Protein AF-A0A2D8HIU9-F1 (afdb_monomer)

Sequence (231 aa):
MADGSTKSIETIEIGDEVMAYDPEAEAEAGRGGLWPARVTRTMVNQVPHLLDFHGVRVTPGHATLSGDGPHAGKHIPLMDILTQDGAVVNREGDLLRAATNLPVGSEGDQFVEVAYITSKSQKTYFRGRMRAGTLTLDAEGKTHRVLDALKREGYRLLPDGLIAKDGETPHPLYWFGELPKPADYVLAKSGLTLAELYSAGEEQERNRPVPVSSSKIGAELGAIHAGMWVN

pLDDT: mean 85.69, std 20.78, range [25.7, 98.62]

Mean predicted aligned error: 8.58 Å

Solvent-accessible surface area (backbone atoms only — not comparable to full-atom values): 13792 Å² total; per-residue (Å²): 64,47,88,70,51,88,72,62,78,93,72,62,51,69,66,43,54,30,63,29,67,34,74,83,37,88,31,100,80,78,70,26,20,79,43,77,36,62,35,86,71,80,86,89,80,91,70,98,61,57,35,38,57,87,80,28,78,39,50,60,74,39,53,36,53,24,52,38,76,101,49,45,80,34,71,41,35,45,53,61,35,17,70,67,64,26,23,31,46,48,93,88,67,48,46,25,29,52,50,48,72,38,48,62,84,35,78,41,53,36,55,28,34,32,38,27,36,77,48,94,86,60,88,67,71,47,77,52,71,42,45,27,26,40,49,44,66,51,100,86,67,49,78,45,40,49,44,62,53,37,48,74,76,54,35,41,84,43,98,86,17,30,34,30,40,92,95,48,79,72,38,56,47,79,44,82,41,80,81,78,54,47,39,49,42,41,29,56,72,37,75,48,52,72,65,60,55,59,61,46,51,71,48,53,74,74,61,68,79,78,80,84,82,74,84,86,82,87,82,94,72,82,88,78,74,74,54,78,84,65,122

Structure (mmCIF, N/CA/C/O backbone):
data_AF-A0A2D8HIU9-F1
#
_entry.id   AF-A0A2D8HIU9-F1
#
loop_
_atom_site.group_PDB
_atom_site.id
_atom_site.type_symbol
_atom_site.label_atom_id
_atom_site.label_alt_id
_atom_site.label_comp_id
_atom_site.label_asym_id
_atom_site.label_entity_id
_atom_site.label_seq_id
_atom_site.pdbx_PDB_ins_code
_atom_site.Cartn_x
_atom_site.Cartn_y
_atom_site.Cartn_z
_atom_site.occupancy
_atom_site.B_iso_or_equiv
_atom_site.auth_seq_id
_atom_site.auth_comp_id
_atom_site.auth_asym_id
_atom_site.auth_atom_id
_atom_site.pdbx_PDB_model_num
ATOM 1 N N . MET A 1 1 ? -21.913 -4.402 12.530 1.00 94.31 1 MET A N 1
ATOM 2 C CA . MET A 1 1 ? -22.495 -4.741 13.846 1.00 94.31 1 MET A CA 1
ATOM 3 C C . MET A 1 1 ? -22.315 -6.230 14.110 1.00 94.31 1 MET A C 1
ATOM 5 O O . MET A 1 1 ? -22.013 -6.954 13.163 1.00 94.31 1 MET A O 1
ATOM 9 N N . ALA A 1 2 ? -22.434 -6.686 15.360 1.00 93.50 2 ALA A N 1
ATOM 10 C CA . ALA A 1 2 ? -22.255 -8.105 15.702 1.00 93.50 2 ALA A CA 1
ATOM 11 C C . ALA A 1 2 ? -23.284 -9.026 15.017 1.00 93.50 2 ALA A C 1
ATOM 13 O O . ALA A 1 2 ? -22.962 -10.147 14.639 1.00 93.50 2 ALA A O 1
ATOM 14 N N . ASP A 1 3 ? -24.487 -8.510 14.767 1.00 94.31 3 ASP A N 1
ATOM 15 C CA . ASP A 1 3 ? -25.576 -9.181 14.045 1.00 94.31 3 ASP A CA 1
ATOM 16 C C . ASP A 1 3 ? -25.409 -9.189 12.509 1.00 94.31 3 ASP A C 1
ATOM 18 O O . ASP A 1 3 ? -26.298 -9.630 11.783 1.00 94.31 3 ASP A O 1
ATOM 22 N N . GLY A 1 4 ? -24.289 -8.673 11.993 1.00 92.81 4 GLY A N 1
ATOM 23 C CA . GLY A 1 4 ? -24.016 -8.563 10.560 1.00 92.81 4 GLY A CA 1
ATOM 24 C C . GLY A 1 4 ? -24.614 -7.329 9.877 1.00 92.81 4 GLY A C 1
ATOM 25 O O . GLY A 1 4 ? -24.282 -7.073 8.719 1.00 92.81 4 GLY A O 1
ATOM 26 N N . SER A 1 5 ? -25.425 -6.521 10.566 1.00 95.44 5 SER A N 1
ATOM 27 C CA . SER A 1 5 ? -25.949 -5.267 10.015 1.00 95.44 5 SER A CA 1
ATOM 28 C C . SER A 1 5 ? -24.868 -4.182 9.897 1.00 95.44 5 SER A C 1
ATOM 30 O O . SER A 1 5 ? -23.788 -4.253 10.502 1.00 95.44 5 SER A O 1
ATOM 32 N N . THR A 1 6 ? -25.156 -3.145 9.109 1.00 94.69 6 THR A N 1
ATOM 33 C CA . THR A 1 6 ? -24.302 -1.962 8.945 1.00 94.69 6 THR A CA 1
ATOM 34 C C . THR A 1 6 ? -24.886 -0.772 9.692 1.00 94.69 6 THR A C 1
ATOM 36 O O . THR A 1 6 ? -26.066 -0.461 9.538 1.00 94.69 6 THR A O 1
ATOM 39 N N . LYS A 1 7 ? -24.041 -0.067 10.441 1.00 94.56 7 LYS A N 1
ATOM 40 C CA . LYS A 1 7 ? -24.380 1.166 11.154 1.00 94.56 7 LYS A CA 1
ATOM 41 C C . LYS A 1 7 ? -23.243 2.161 10.942 1.00 94.56 7 LYS A C 1
ATOM 43 O O . LYS A 1 7 ? -22.080 1.761 11.014 1.00 94.56 7 LYS A O 1
ATOM 48 N N . SER A 1 8 ? -23.557 3.420 10.644 1.00 94.56 8 SER A N 1
ATOM 49 C CA . SER A 1 8 ? -22.526 4.443 10.451 1.00 94.56 8 SER A CA 1
ATOM 50 C C . SER A 1 8 ? -21.820 4.746 11.773 1.00 94.56 8 SER A C 1
ATOM 52 O O . SER A 1 8 ? -22.475 4.799 12.819 1.00 94.56 8 SER A O 1
ATOM 54 N N . ILE A 1 9 ? -20.499 4.949 11.738 1.00 91.25 9 ILE A N 1
ATOM 55 C CA . ILE A 1 9 ? -19.667 5.075 12.946 1.00 91.25 9 ILE A CA 1
ATOM 56 C C . ILE A 1 9 ? -20.087 6.255 13.834 1.00 91.25 9 ILE A C 1
ATOM 58 O O . ILE A 1 9 ? -20.037 6.152 15.055 1.00 91.25 9 ILE A O 1
ATOM 62 N N . GLU A 1 10 ? -20.581 7.342 13.240 1.00 92.88 10 GLU A N 1
ATOM 63 C CA . GLU A 1 10 ? -21.087 8.528 13.937 1.00 92.88 10 GLU A CA 1
ATOM 64 C C . GLU A 1 10 ? -22.392 8.288 14.708 1.00 92.88 10 GLU A C 1
ATOM 66 O O . GLU A 1 10 ? -22.769 9.106 15.543 1.00 92.88 10 GLU A O 1
ATOM 71 N N . THR A 1 11 ? -23.074 7.173 14.436 1.00 95.81 11 THR A N 1
ATOM 72 C CA . THR A 1 11 ? -24.318 6.774 15.112 1.00 95.81 11 THR A CA 1
ATOM 73 C C . THR A 1 11 ? -24.117 5.626 16.100 1.00 95.81 11 THR A C 1
ATOM 75 O O . THR A 1 11 ? -25.083 5.189 16.724 1.00 95.81 11 THR A O 1
ATOM 78 N N . ILE A 1 12 ? -22.891 5.101 16.226 1.00 95.94 12 ILE A N 1
ATOM 79 C CA . ILE A 1 12 ? -22.568 4.075 17.220 1.00 95.94 12 ILE A CA 1
ATOM 80 C C . ILE A 1 12 ? -22.630 4.692 18.618 1.00 95.94 12 ILE A C 1
ATOM 82 O O . ILE A 1 12 ? -22.077 5.764 18.869 1.00 95.94 12 ILE A O 1
ATOM 86 N N . GLU A 1 13 ? -23.276 3.987 19.540 1.00 96.69 13 GLU A N 1
ATOM 87 C CA . GLU A 1 13 ? -23.479 4.408 20.923 1.00 96.69 13 GLU A CA 1
ATOM 88 C C . GLU A 1 13 ? -22.838 3.419 21.904 1.00 96.69 13 GLU A C 1
ATOM 90 O O . GLU A 1 13 ? -22.585 2.255 21.589 1.00 96.69 13 GLU A O 1
ATOM 95 N N . ILE A 1 14 ? -22.570 3.880 23.129 1.00 97.56 14 ILE A N 1
ATOM 96 C CA . ILE A 1 14 ? -22.132 2.994 24.213 1.00 97.56 14 ILE A CA 1
ATOM 97 C C . ILE A 1 14 ? -23.221 1.940 24.453 1.00 97.56 14 ILE A C 1
ATOM 99 O O . ILE A 1 14 ? -24.389 2.273 24.634 1.00 97.56 14 ILE A O 1
ATOM 103 N N . GLY A 1 15 ? -22.820 0.671 24.493 1.00 96.50 15 GLY A N 1
ATOM 104 C CA . GLY A 1 15 ? -23.709 -0.474 24.676 1.00 96.50 15 GLY A CA 1
ATOM 105 C C . GLY A 1 15 ? -24.103 -1.194 23.385 1.00 96.50 15 GLY A C 1
ATOM 106 O O . GLY A 1 15 ? -24.517 -2.355 23.486 1.00 96.50 15 GLY A O 1
ATOM 107 N N . ASP A 1 16 ? -23.919 -0.570 22.214 1.00 97.12 16 ASP A N 1
ATOM 108 C CA . ASP A 1 16 ? -24.060 -1.237 20.914 1.00 97.12 16 ASP A CA 1
ATOM 109 C C . ASP A 1 16 ? -23.150 -2.470 20.835 1.00 97.12 16 ASP A C 1
ATOM 111 O O . ASP A 1 16 ? -22.032 -2.467 21.356 1.00 97.12 16 ASP A O 1
ATOM 115 N N . GLU A 1 17 ? -23.614 -3.518 20.153 1.00 97.31 17 GLU A N 1
ATOM 116 C CA . GLU A 1 17 ? -22.849 -4.750 19.961 1.00 97.31 17 GLU A CA 1
ATOM 117 C C . GLU A 1 17 ? -22.168 -4.761 18.586 1.00 97.31 17 GLU A C 1
ATOM 119 O O . GLU A 1 17 ? -22.807 -4.730 17.527 1.00 97.31 17 GLU A O 1
ATOM 124 N N . VAL A 1 18 ? -20.840 -4.791 18.596 1.00 95.19 18 VAL A N 1
ATOM 125 C CA . VAL A 1 18 ? -19.989 -4.757 17.406 1.00 95.19 18 VAL A CA 1
ATOM 126 C C . VAL A 1 18 ? -19.185 -6.041 17.299 1.00 95.19 18 VAL A C 1
ATOM 128 O O . VAL A 1 18 ? -18.933 -6.721 18.288 1.00 95.19 18 VAL A O 1
ATOM 131 N N . MET A 1 19 ? -18.774 -6.372 16.078 1.00 92.88 19 MET A N 1
ATOM 132 C CA . MET A 1 19 ? -17.817 -7.448 15.876 1.00 92.88 19 MET A CA 1
ATOM 133 C C . MET A 1 19 ? -16.424 -6.905 16.198 1.00 92.88 19 MET A C 1
ATOM 135 O O . MET A 1 19 ? -15.961 -5.991 15.515 1.00 92.88 19 MET A O 1
ATOM 139 N N . ALA A 1 20 ? -15.794 -7.419 17.250 1.00 89.50 20 ALA A N 1
ATOM 140 C CA . ALA A 1 20 ? -14.467 -7.010 17.693 1.00 89.50 20 ALA A CA 1
ATOM 141 C C . ALA A 1 20 ? -13.447 -8.112 17.416 1.00 89.50 20 ALA A C 1
ATOM 143 O O . ALA A 1 20 ? -13.782 -9.291 17.408 1.00 89.50 20 ALA A O 1
ATOM 144 N N . TYR A 1 21 ? -12.199 -7.717 17.197 1.00 86.88 21 TYR A N 1
ATOM 145 C CA . TYR A 1 21 ? -11.083 -8.646 17.119 1.00 86.88 21 TYR A CA 1
ATOM 146 C C . TYR A 1 21 ? -10.556 -8.961 18.523 1.00 86.88 21 TYR A C 1
ATOM 148 O O . TYR A 1 21 ? -10.260 -8.041 19.291 1.00 86.88 21 TYR A O 1
ATOM 156 N N . ASP A 1 22 ? -10.401 -10.245 18.827 1.00 86.00 22 ASP A N 1
ATOM 157 C CA . ASP A 1 22 ? -9.766 -10.752 20.038 1.00 86.00 22 ASP A CA 1
ATOM 158 C C . ASP A 1 22 ? -8.545 -11.611 19.653 1.00 86.00 22 ASP A C 1
ATOM 160 O O . ASP A 1 22 ? -8.716 -12.666 19.036 1.00 86.00 22 ASP A O 1
ATOM 164 N N . PRO A 1 23 ? -7.309 -11.190 19.991 1.00 82.25 23 PRO A N 1
ATOM 165 C CA . PRO A 1 23 ? -6.102 -11.953 19.679 1.00 82.25 23 PRO A CA 1
ATOM 166 C C . PRO A 1 23 ? -6.041 -13.321 20.372 1.00 82.25 23 PRO A C 1
ATOM 168 O O . PRO A 1 23 ? -5.357 -14.208 19.865 1.00 82.25 23 PRO A O 1
ATOM 171 N N . GLU A 1 24 ? -6.735 -13.490 21.500 1.00 82.88 24 GLU A N 1
ATOM 172 C CA . GLU A 1 24 ? -6.766 -14.738 22.272 1.00 82.88 24 GLU A CA 1
ATOM 173 C C . GLU A 1 24 ? -7.904 -15.666 21.824 1.00 82.88 24 GLU A C 1
ATOM 175 O O . GLU A 1 24 ? -7.914 -16.849 22.168 1.00 82.88 24 GLU A O 1
ATOM 180 N N . ALA A 1 25 ? -8.868 -15.153 21.051 1.00 77.75 25 ALA A N 1
ATOM 181 C CA . ALA A 1 25 ? -9.923 -15.985 20.499 1.00 77.75 25 ALA A CA 1
ATOM 182 C C . ALA A 1 25 ? -9.333 -16.959 19.473 1.00 77.75 25 ALA A C 1
ATOM 184 O O . ALA A 1 25 ? -8.629 -16.566 18.539 1.00 77.75 25 ALA A O 1
ATOM 185 N N . GLU A 1 26 ? -9.642 -18.246 19.639 1.00 66.81 26 GLU A N 1
ATOM 186 C CA . GLU A 1 26 ? -9.238 -19.275 18.688 1.00 66.81 26 GLU A CA 1
ATOM 187 C C . GLU A 1 26 ? -9.851 -18.981 17.315 1.00 66.81 26 GLU A C 1
ATOM 189 O O . GLU A 1 26 ? -11.066 -19.028 17.124 1.00 66.81 26 GLU A O 1
ATOM 194 N N . ALA A 1 27 ? -8.994 -18.692 16.342 1.00 64.88 27 ALA A N 1
ATOM 195 C CA . ALA A 1 27 ? -9.357 -18.638 14.936 1.00 64.88 27 ALA A CA 1
ATOM 196 C C . ALA A 1 27 ? -8.586 -19.692 14.156 1.00 64.88 27 ALA A C 1
ATOM 198 O O . ALA A 1 27 ? -7.454 -20.033 14.505 1.00 64.88 27 ALA A O 1
ATOM 199 N N . GLU A 1 28 ? -9.164 -20.140 13.041 1.00 58.09 28 GLU A N 1
ATOM 200 C CA . GLU A 1 28 ? -8.593 -21.181 12.176 1.00 58.09 28 GLU A CA 1
ATOM 201 C C . GLU A 1 28 ? -7.166 -20.861 11.685 1.00 58.09 28 GLU A C 1
ATOM 203 O O . GLU A 1 28 ? -6.411 -21.772 11.355 1.00 58.09 28 GLU A O 1
ATOM 208 N N . ALA A 1 29 ? -6.761 -19.584 11.686 1.00 61.69 29 ALA A N 1
ATOM 209 C CA . ALA A 1 29 ? -5.457 -19.123 11.209 1.00 61.69 29 ALA A CA 1
ATOM 210 C C . ALA A 1 29 ? -4.441 -18.751 12.313 1.00 61.69 29 ALA A C 1
ATOM 212 O O . ALA A 1 29 ? -3.354 -18.271 11.984 1.00 61.69 29 ALA A O 1
ATOM 213 N N . GLY A 1 30 ? -4.760 -18.927 13.604 1.00 64.25 30 GLY A N 1
ATOM 214 C CA . GLY A 1 30 ? -3.832 -18.624 14.712 1.00 64.25 30 GLY A CA 1
ATOM 215 C C . GLY A 1 30 ? -3.476 -17.137 14.871 1.00 64.25 30 GLY A C 1
ATOM 216 O O . GLY A 1 30 ? -2.414 -16.804 15.394 1.00 64.25 30 GLY A O 1
ATOM 217 N N . ARG A 1 31 ? -4.339 -16.240 14.384 1.00 69.75 31 ARG A N 1
ATOM 218 C CA . ARG A 1 31 ? -4.151 -14.782 14.392 1.00 69.75 31 ARG A CA 1
ATOM 219 C C . ARG A 1 31 ? -5.273 -14.066 15.137 1.00 69.75 31 ARG A C 1
ATOM 221 O O . ARG A 1 31 ? -5.602 -12.973 14.725 1.00 69.75 31 ARG A O 1
ATOM 228 N N . GLY A 1 32 ? -5.885 -14.676 16.150 1.00 79.44 32 GLY A N 1
ATOM 229 C CA . GLY A 1 32 ? -7.062 -14.120 16.822 1.00 79.44 32 GLY A CA 1
ATOM 230 C C . GLY A 1 32 ? -8.355 -14.242 16.016 1.00 79.44 32 GLY A C 1
ATOM 231 O O . GLY A 1 32 ? -8.334 -14.472 14.806 1.00 79.44 32 GLY A O 1
ATOM 232 N N . GLY A 1 33 ? -9.486 -14.095 16.697 1.00 84.00 33 GLY A N 1
ATOM 233 C CA . GLY A 1 33 ? -10.825 -14.300 16.153 1.00 84.00 33 GLY A CA 1
ATOM 234 C C . GLY A 1 33 ? -11.715 -13.069 16.252 1.00 84.00 33 GLY A C 1
ATOM 235 O O . GLY A 1 33 ? -11.422 -12.104 16.954 1.00 84.00 33 GLY A O 1
ATOM 236 N N . LEU A 1 34 ? -12.831 -13.112 15.528 1.00 87.06 34 LEU A N 1
ATOM 237 C CA . LEU A 1 34 ? -13.889 -12.118 15.645 1.00 87.06 34 LEU A CA 1
ATOM 238 C C . LEU A 1 34 ? -14.902 -12.567 16.701 1.00 87.06 34 LEU A C 1
ATOM 240 O O . LEU A 1 34 ? -15.390 -13.696 16.656 1.00 87.06 34 LEU A O 1
ATOM 244 N N . TRP A 1 35 ? -15.240 -11.676 17.627 1.00 89.56 35 TRP A N 1
ATOM 245 C CA . TRP A 1 35 ? -16.170 -11.942 18.717 1.00 89.56 35 TRP A CA 1
ATOM 246 C C . TRP A 1 35 ? -17.123 -10.752 18.947 1.00 89.56 35 TRP A C 1
ATOM 248 O O . TRP A 1 35 ? -16.687 -9.596 18.908 1.00 89.56 35 TRP A O 1
ATOM 258 N N . PRO A 1 36 ? -18.423 -10.989 19.210 1.00 93.75 36 PRO A N 1
ATOM 259 C CA . PRO A 1 36 ? -19.359 -9.939 19.608 1.00 93.75 36 PRO A CA 1
ATOM 260 C C . PRO A 1 36 ? -18.956 -9.246 20.917 1.00 93.75 36 PRO A C 1
ATOM 262 O O . PRO A 1 36 ? -18.901 -9.865 21.979 1.00 93.75 36 PRO A O 1
ATOM 265 N N . ALA A 1 37 ? -18.725 -7.937 20.875 1.00 94.50 37 ALA A N 1
ATOM 266 C CA . ALA A 1 37 ? -18.374 -7.141 22.047 1.00 94.50 37 ALA A CA 1
ATOM 267 C C . ALA A 1 37 ? -19.217 -5.868 22.133 1.00 94.50 37 ALA A C 1
ATOM 269 O O . ALA A 1 37 ? -19.649 -5.312 21.123 1.00 94.50 37 ALA A O 1
ATOM 270 N N . ARG A 1 38 ? -19.433 -5.374 23.356 1.00 96.75 38 ARG A N 1
ATOM 271 C CA . ARG A 1 38 ? -20.143 -4.110 23.577 1.00 96.75 38 ARG A CA 1
ATOM 272 C C . ARG A 1 38 ? -19.196 -2.926 23.495 1.00 96.75 38 ARG A C 1
ATOM 274 O O . ARG A 1 38 ? -18.125 -2.935 24.102 1.00 96.75 38 ARG A O 1
ATOM 281 N N . VAL A 1 39 ? -19.632 -1.872 22.817 1.00 96.31 39 VAL A N 1
ATOM 282 C CA . VAL A 1 39 ? -18.932 -0.586 22.792 1.00 96.31 39 VAL A CA 1
ATOM 283 C C . VAL A 1 39 ? -18.951 0.013 24.196 1.00 96.31 39 VAL A C 1
ATOM 285 O O . VAL A 1 39 ? -20.010 0.323 24.736 1.00 96.31 39 VAL A O 1
ATOM 288 N N . THR A 1 40 ? -17.778 0.188 24.799 1.00 96.62 40 THR A N 1
ATOM 289 C CA . THR A 1 40 ? -17.637 0.751 26.154 1.00 96.62 40 THR A CA 1
ATOM 290 C C . THR A 1 40 ? -17.415 2.260 26.146 1.00 96.62 40 THR A C 1
ATOM 292 O O . THR A 1 40 ? -17.660 2.932 27.148 1.00 96.62 40 THR A O 1
ATOM 295 N N . ARG A 1 41 ? -16.951 2.810 25.019 1.00 95.00 41 ARG A N 1
ATOM 296 C CA . ARG A 1 41 ? -16.647 4.231 24.849 1.00 95.00 41 ARG A CA 1
ATOM 297 C C . ARG A 1 41 ? -16.729 4.626 23.378 1.00 95.00 41 ARG A C 1
ATOM 299 O O . ARG A 1 41 ? -16.306 3.870 22.511 1.00 95.00 41 ARG A O 1
ATOM 306 N N . THR A 1 42 ? -17.185 5.847 23.121 1.00 93.62 42 THR A N 1
ATOM 307 C CA . THR A 1 42 ? -17.099 6.507 21.814 1.00 93.62 42 THR A CA 1
ATOM 308 C C . THR A 1 42 ? -16.238 7.768 21.915 1.00 93.62 42 THR A C 1
ATOM 310 O O . THR A 1 42 ? -15.989 8.297 23.005 1.00 93.62 42 THR A O 1
ATOM 313 N N . MET A 1 43 ? -15.708 8.224 20.781 1.00 91.12 43 MET A N 1
ATOM 314 C CA . MET A 1 43 ? -14.833 9.392 20.702 1.00 91.12 43 MET A CA 1
ATOM 315 C C . MET A 1 43 ? -15.098 10.131 19.394 1.00 91.12 43 MET A C 1
ATOM 317 O O . MET A 1 43 ? -15.175 9.508 18.339 1.00 91.12 43 MET A O 1
ATOM 321 N N . VAL A 1 44 ? -15.208 11.457 19.468 1.00 89.50 44 VAL A N 1
ATOM 322 C CA . VAL A 1 44 ? -15.342 12.332 18.300 1.00 89.50 44 VAL A CA 1
ATOM 323 C C . VAL A 1 44 ? -14.130 13.246 18.269 1.00 89.50 44 VAL A C 1
ATOM 325 O O . VAL A 1 44 ? -13.873 13.965 19.232 1.00 89.50 44 VAL A O 1
ATOM 328 N N . ASN A 1 45 ? -13.395 13.210 17.160 1.00 85.19 45 ASN A N 1
ATOM 329 C CA . ASN A 1 45 ? -12.179 13.989 16.972 1.00 85.19 45 ASN A CA 1
ATOM 330 C C . ASN A 1 45 ? -12.288 14.831 15.708 1.00 85.19 45 ASN A C 1
ATOM 332 O O . ASN A 1 45 ? -12.787 14.366 14.686 1.00 85.19 45 ASN A O 1
ATOM 336 N N . GLN A 1 46 ? -11.751 16.044 15.771 1.00 87.06 46 GLN A N 1
ATOM 337 C CA . GLN A 1 46 ? -11.416 16.812 14.580 1.00 87.06 46 GLN A CA 1
ATOM 338 C C . GLN A 1 46 ? -9.938 16.590 14.293 1.00 87.06 46 GLN A C 1
ATOM 340 O O . GLN A 1 46 ? -9.094 16.812 15.160 1.00 87.06 46 GLN A O 1
ATOM 345 N N . VAL A 1 47 ? -9.635 16.103 13.095 1.00 86.19 47 VAL A N 1
ATOM 346 C CA . VAL A 1 47 ? -8.273 15.770 12.680 1.00 86.19 47 VAL A CA 1
ATOM 347 C C . VAL A 1 47 ? -7.915 16.561 11.425 1.00 86.19 47 VAL A C 1
ATOM 349 O O . VAL A 1 47 ? -8.750 16.667 10.527 1.00 86.19 47 VAL A O 1
ATOM 352 N N . PRO A 1 48 ? -6.697 17.121 11.342 1.00 86.06 48 PRO A N 1
ATOM 353 C CA . PRO A 1 48 ? -6.276 17.910 10.186 1.00 86.06 48 PRO A CA 1
ATOM 354 C C . PRO A 1 48 ? -6.006 17.045 8.949 1.00 86.06 48 PRO A C 1
ATOM 356 O O . PRO A 1 48 ? -6.039 17.545 7.828 1.00 86.06 48 PRO A O 1
ATOM 359 N N . HIS A 1 49 ? -5.744 15.750 9.147 1.00 89.38 49 HIS A N 1
ATOM 360 C CA . HIS A 1 49 ? -5.301 14.841 8.097 1.00 89.38 49 HIS A CA 1
ATOM 361 C C . HIS A 1 49 ? -6.051 13.512 8.163 1.00 89.38 49 HIS A C 1
ATOM 363 O O . HIS A 1 49 ? -6.226 12.931 9.239 1.00 89.38 49 HIS A O 1
ATOM 369 N N . LEU A 1 50 ? -6.446 13.023 6.990 1.00 92.62 50 LEU A N 1
ATOM 370 C CA . LEU A 1 50 ? -7.012 11.698 6.772 1.00 92.62 50 LEU A CA 1
ATOM 371 C C . LEU A 1 50 ? -6.272 11.040 5.613 1.00 92.62 50 LEU A C 1
ATOM 373 O O . LEU A 1 50 ? -6.041 11.675 4.586 1.00 92.62 50 LEU A O 1
ATOM 377 N N . LEU A 1 51 ? -5.931 9.771 5.786 1.00 94.94 51 LEU A N 1
ATOM 378 C CA . LEU A 1 51 ? -5.408 8.922 4.729 1.00 94.94 51 LEU A CA 1
ATOM 379 C C . LEU A 1 51 ? -6.562 8.245 3.996 1.00 94.94 51 LEU A C 1
ATOM 381 O O . LEU A 1 51 ? -7.463 7.710 4.638 1.00 94.94 51 LEU A O 1
ATOM 385 N N . ASP A 1 52 ? -6.499 8.229 2.669 1.00 96.56 52 ASP A N 1
ATOM 386 C CA . ASP A 1 52 ? -7.264 7.335 1.802 1.00 96.56 52 ASP A CA 1
ATOM 387 C C . ASP A 1 52 ? -6.479 6.024 1.629 1.00 96.56 52 ASP A C 1
ATOM 389 O O . ASP A 1 52 ? -5.624 5.881 0.749 1.00 96.56 52 ASP A O 1
ATOM 393 N N . PHE A 1 53 ? -6.742 5.071 2.521 1.00 96.44 53 PHE A N 1
ATOM 394 C CA . PHE A 1 53 ? -6.179 3.729 2.475 1.00 96.44 53 PHE A CA 1
ATOM 395 C C . PHE A 1 53 ? -7.087 2.820 1.644 1.00 96.44 53 PHE A C 1
ATOM 397 O O . PHE A 1 53 ? -7.956 2.127 2.166 1.00 96.44 53 PHE A O 1
ATOM 404 N N . HIS A 1 54 ? -6.889 2.856 0.324 1.00 95.62 54 HIS A N 1
ATOM 405 C CA . HIS A 1 54 ? -7.612 2.025 -0.652 1.00 95.62 54 HIS A CA 1
ATOM 406 C C . HIS A 1 54 ? -9.140 2.166 -0.593 1.00 95.62 54 HIS A C 1
ATOM 408 O O . HIS A 1 54 ? -9.862 1.188 -0.755 1.00 95.62 54 HIS A O 1
ATOM 414 N N . GLY A 1 55 ? -9.633 3.391 -0.401 1.00 94.00 55 GLY A N 1
ATOM 415 C CA . GLY A 1 55 ? -11.057 3.701 -0.250 1.00 94.00 55 GLY A CA 1
ATOM 416 C C . GLY A 1 55 ? -11.491 3.870 1.206 1.00 94.00 55 GLY A C 1
ATOM 417 O O . GLY A 1 55 ? -12.522 4.497 1.466 1.00 94.00 55 GLY A O 1
ATOM 418 N N . VAL A 1 56 ? -10.684 3.397 2.159 1.00 92.81 56 VAL A N 1
ATOM 419 C CA . VAL A 1 56 ? -10.957 3.514 3.593 1.00 92.81 56 VAL A CA 1
ATOM 420 C C . VAL A 1 56 ? -10.294 4.768 4.142 1.00 92.81 56 VAL A C 1
ATOM 422 O O . VAL A 1 56 ? -9.074 4.917 4.109 1.00 92.81 56 VAL A O 1
ATOM 425 N N . ARG A 1 57 ? -11.098 5.690 4.680 1.00 94.19 57 ARG A N 1
ATOM 426 C CA . ARG A 1 57 ? -10.581 6.923 5.284 1.00 94.19 57 ARG A CA 1
ATOM 427 C C . ARG A 1 57 ? -10.207 6.693 6.738 1.00 94.19 57 ARG A C 1
ATOM 429 O O . ARG A 1 57 ? -11.085 6.453 7.564 1.00 94.19 57 ARG A O 1
ATOM 436 N N . VAL A 1 58 ? -8.925 6.819 7.056 1.00 92.94 58 VAL A N 1
ATOM 437 C CA . VAL A 1 58 ? -8.391 6.574 8.404 1.00 92.94 58 VAL A CA 1
ATOM 438 C C . VAL A 1 58 ? -7.440 7.679 8.837 1.00 92.94 58 VAL A C 1
ATOM 440 O O . VAL A 1 58 ? -6.854 8.381 8.016 1.00 92.94 58 VAL A O 1
ATOM 443 N N . THR A 1 59 ? -7.261 7.855 10.143 1.00 91.19 59 THR A N 1
ATOM 444 C CA . THR A 1 59 ? -6.195 8.726 10.642 1.00 91.19 59 THR A CA 1
ATOM 445 C C . THR A 1 59 ? -4.832 8.041 10.480 1.00 91.19 59 THR A C 1
ATOM 447 O O . THR A 1 59 ? -4.745 6.820 10.592 1.00 91.19 59 THR A O 1
ATOM 450 N N . PRO A 1 60 ? -3.739 8.793 10.272 1.00 86.62 60 PRO A N 1
ATOM 451 C CA . PRO A 1 60 ? -2.396 8.216 10.139 1.00 86.62 60 PRO A CA 1
ATOM 452 C C . PRO A 1 60 ? -1.959 7.331 11.312 1.00 86.62 60 PRO A C 1
ATOM 454 O O . PRO A 1 60 ? -1.340 6.287 11.115 1.00 86.62 60 PRO A O 1
ATOM 457 N N . GLY A 1 61 ? -2.320 7.737 12.533 1.00 87.69 61 GLY A N 1
ATOM 458 C CA . GLY A 1 61 ? -2.058 6.995 13.766 1.00 87.69 61 GLY A CA 1
ATOM 459 C C . GLY A 1 61 ? -3.066 5.882 14.067 1.00 87.69 61 GLY A C 1
ATOM 460 O O . GLY A 1 61 ? -3.043 5.346 15.172 1.00 87.69 61 GLY A O 1
ATOM 461 N N . HIS A 1 62 ? -3.985 5.561 13.149 1.00 89.38 62 HIS A N 1
ATOM 462 C CA . HIS A 1 62 ? -4.991 4.531 13.389 1.00 89.38 62 HIS A CA 1
ATOM 463 C C . HIS A 1 62 ? -4.323 3.163 13.559 1.00 89.38 62 HIS A C 1
ATOM 465 O O . HIS A 1 62 ? -3.550 2.718 12.705 1.00 89.38 62 HIS A O 1
ATOM 471 N N . ALA A 1 63 ? -4.621 2.506 14.678 1.00 92.88 63 ALA A N 1
ATOM 472 C CA . ALA A 1 63 ? -4.044 1.217 15.015 1.00 92.88 63 ALA A CA 1
ATOM 473 C C . ALA A 1 63 ? -4.628 0.136 14.096 1.00 92.88 63 ALA A C 1
ATOM 475 O O . ALA A 1 63 ? -5.834 -0.100 14.090 1.00 92.88 63 ALA A O 1
ATOM 476 N N . THR A 1 64 ? -3.764 -0.518 13.327 1.00 94.25 64 THR A N 1
ATOM 477 C CA . THR A 1 64 ? -4.125 -1.532 12.332 1.00 94.25 64 THR A CA 1
ATOM 478 C C . THR A 1 64 ? -3.355 -2.814 12.628 1.00 94.25 64 THR A C 1
ATOM 480 O O . THR A 1 64 ? -2.195 -2.759 13.040 1.00 94.25 64 THR A O 1
ATOM 483 N N . LEU A 1 65 ? -3.993 -3.975 12.459 1.00 93.62 65 LEU A N 1
ATOM 484 C CA . LEU A 1 65 ? -3.358 -5.267 12.716 1.00 93.62 65 LEU A CA 1
ATOM 485 C C . LEU A 1 65 ? -2.303 -5.570 11.644 1.00 93.62 65 LEU A C 1
ATOM 487 O O . LEU A 1 65 ? -2.634 -5.766 10.472 1.00 93.62 65 LEU A O 1
ATOM 491 N N . SER A 1 66 ? -1.038 -5.626 12.061 1.00 95.12 66 SER A N 1
ATOM 492 C CA . SER A 1 66 ? 0.084 -6.017 11.208 1.00 95.12 66 SER A CA 1
ATOM 493 C C . SER A 1 66 ? 0.097 -7.531 11.014 1.00 95.12 66 SER A C 1
ATOM 495 O O . SER A 1 66 ? 0.100 -8.298 11.979 1.00 95.12 66 SER A O 1
ATOM 497 N N . GLY A 1 67 ? 0.131 -7.968 9.760 1.00 93.62 67 GLY A N 1
ATOM 498 C CA . GLY A 1 67 ? 0.054 -9.377 9.378 1.00 93.62 67 GLY A CA 1
ATOM 499 C C . GLY A 1 67 ? 1.398 -10.086 9.206 1.00 93.62 67 GLY A C 1
ATOM 500 O O . GLY A 1 67 ? 1.453 -11.312 9.283 1.00 93.62 67 GLY A O 1
ATOM 501 N N . ASP A 1 68 ? 2.481 -9.339 8.986 1.00 93.69 68 ASP A N 1
ATOM 502 C CA . ASP A 1 68 ? 3.835 -9.871 8.814 1.00 93.69 68 ASP A 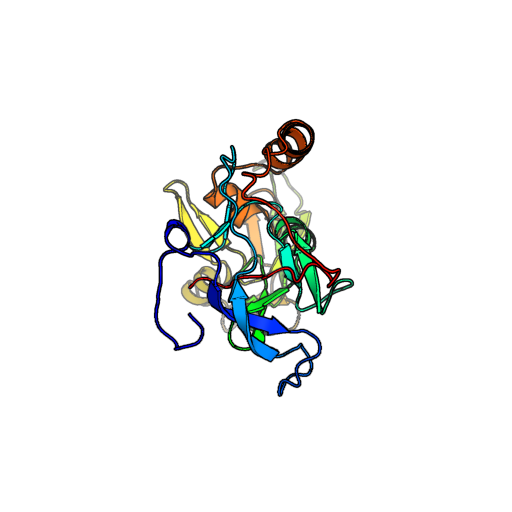CA 1
ATOM 503 C C . ASP A 1 68 ? 4.907 -8.977 9.476 1.00 93.69 68 ASP A C 1
ATOM 505 O O . ASP A 1 68 ? 4.601 -8.023 10.197 1.00 93.69 68 ASP A O 1
ATOM 509 N N . GLY A 1 69 ? 6.179 -9.346 9.292 1.00 90.94 69 GLY A N 1
ATOM 510 C CA . GLY A 1 69 ? 7.328 -8.592 9.792 1.00 90.94 69 GLY A CA 1
ATOM 511 C C . GLY A 1 69 ? 7.530 -8.650 11.317 1.00 90.94 69 GLY A C 1
ATOM 512 O O . GLY A 1 69 ? 6.942 -9.486 12.006 1.00 90.94 69 GLY A O 1
ATOM 513 N N . PRO A 1 70 ? 8.375 -7.760 11.875 1.00 91.19 70 PRO A N 1
ATOM 514 C CA . PRO A 1 70 ? 8.702 -7.724 13.310 1.00 91.19 70 PRO A CA 1
ATOM 515 C C . PRO A 1 70 ? 7.508 -7.438 14.236 1.00 91.19 70 PRO A C 1
ATOM 517 O O . PRO A 1 70 ? 7.580 -7.664 15.448 1.00 91.19 70 PRO A O 1
ATOM 520 N N . HIS A 1 71 ? 6.419 -6.916 13.671 1.00 91.62 71 HIS A N 1
ATOM 521 C CA . HIS A 1 71 ? 5.208 -6.529 14.385 1.00 91.62 71 HIS A CA 1
ATOM 522 C C . HIS A 1 71 ? 4.011 -7.438 14.073 1.00 91.62 71 HIS A C 1
ATOM 524 O O . HIS A 1 71 ? 2.897 -7.097 14.459 1.00 91.62 71 HIS A O 1
ATOM 530 N N . ALA A 1 72 ? 4.220 -8.586 13.419 1.00 91.94 72 ALA A N 1
ATOM 531 C CA . ALA A 1 72 ? 3.155 -9.542 13.120 1.00 91.94 72 ALA A CA 1
ATOM 532 C C . ALA A 1 72 ? 2.298 -9.860 14.363 1.00 91.94 72 ALA A C 1
ATOM 534 O O . ALA A 1 72 ? 2.826 -10.119 15.449 1.00 91.94 72 ALA A O 1
ATOM 535 N N . GLY A 1 73 ? 0.974 -9.807 14.199 1.00 89.31 73 GLY A N 1
ATOM 536 C CA . GLY A 1 73 ? -0.011 -10.025 15.262 1.00 89.31 73 GLY A CA 1
ATOM 537 C C . GLY A 1 73 ? -0.235 -8.828 16.193 1.00 89.31 73 GLY A C 1
ATOM 538 O O . GLY A 1 73 ? -1.022 -8.929 17.133 1.00 89.31 73 GLY A O 1
ATOM 539 N N . LYS A 1 74 ? 0.429 -7.688 15.964 1.00 90.69 74 LYS A N 1
ATOM 540 C CA . LYS A 1 74 ? 0.287 -6.480 16.793 1.00 90.69 74 LYS A CA 1
ATOM 541 C C . LYS A 1 74 ? -0.487 -5.393 16.057 1.00 90.69 74 LYS A C 1
ATOM 543 O O . LYS A 1 74 ? -0.342 -5.220 14.849 1.00 90.69 74 LYS A O 1
ATOM 548 N N . HIS A 1 75 ? -1.259 -4.620 16.815 1.00 92.25 75 HIS A N 1
ATOM 549 C CA . HIS A 1 75 ? -1.855 -3.382 16.329 1.00 92.25 75 HIS A CA 1
ATOM 550 C C . HIS A 1 75 ? -0.822 -2.260 16.416 1.00 92.25 75 HIS A C 1
ATOM 552 O O . HIS A 1 75 ? -0.393 -1.900 17.513 1.00 92.25 75 HIS A O 1
ATOM 558 N N . ILE A 1 76 ? -0.423 -1.723 15.268 1.00 93.81 76 ILE A N 1
ATOM 559 C CA . ILE A 1 76 ? 0.509 -0.593 15.160 1.00 93.81 76 ILE A CA 1
ATOM 560 C C . ILE A 1 76 ? -0.074 0.465 14.209 1.00 93.81 76 ILE A C 1
ATOM 562 O O . ILE A 1 76 ? -1.017 0.156 13.475 1.00 93.81 76 ILE A O 1
ATOM 566 N N . PRO A 1 77 ? 0.420 1.713 14.213 1.00 95.00 77 PRO A N 1
ATOM 567 C CA . PRO A 1 77 ? -0.033 2.730 13.269 1.00 95.00 77 PRO A CA 1
ATOM 568 C C . PRO A 1 77 ? 0.055 2.259 11.813 1.00 95.00 77 PRO A C 1
ATOM 570 O O . PRO A 1 77 ? 1.069 1.700 11.393 1.00 95.00 77 PRO A O 1
ATOM 573 N N . LEU A 1 78 ? -0.985 2.527 11.017 1.00 94.38 78 LEU A N 1
ATOM 574 C CA . LEU A 1 78 ? -1.016 2.149 9.599 1.00 94.38 78 LEU A CA 1
ATOM 575 C C . LEU A 1 78 ? 0.202 2.675 8.821 1.00 94.38 78 LEU A C 1
ATOM 577 O O . LEU A 1 78 ? 0.745 1.976 7.966 1.00 94.38 78 LEU A O 1
ATOM 581 N N . MET A 1 79 ? 0.656 3.893 9.127 1.00 94.56 79 MET A N 1
ATOM 582 C CA . MET A 1 79 ? 1.839 4.466 8.479 1.00 94.56 79 MET A CA 1
ATOM 583 C C . MET A 1 79 ? 3.127 3.693 8.772 1.00 94.56 79 MET A C 1
ATOM 585 O O . MET A 1 79 ? 3.993 3.624 7.898 1.00 94.56 79 MET A O 1
ATOM 589 N N . ASP A 1 80 ? 3.247 3.064 9.940 1.00 94.44 80 ASP A N 1
ATOM 590 C CA . ASP A 1 80 ? 4.407 2.231 10.266 1.00 94.44 80 ASP A CA 1
ATOM 591 C C . ASP A 1 80 ? 4.388 0.941 9.434 1.00 94.44 80 ASP A C 1
ATOM 593 O O . ASP A 1 80 ? 5.419 0.540 8.897 1.00 94.44 80 ASP A O 1
ATOM 597 N N . ILE A 1 81 ? 3.205 0.341 9.232 1.00 96.25 81 ILE A N 1
ATOM 598 C CA . ILE A 1 81 ? 3.036 -0.816 8.336 1.00 96.25 81 ILE A CA 1
ATOM 599 C C . ILE A 1 81 ? 3.394 -0.423 6.898 1.00 96.25 81 ILE A C 1
ATOM 601 O O . ILE A 1 81 ? 4.168 -1.118 6.241 1.00 96.25 81 ILE A O 1
ATOM 605 N N . LEU A 1 82 ? 2.869 0.704 6.406 1.00 96.12 82 LEU A N 1
ATOM 606 C CA . LEU A 1 82 ? 3.133 1.182 5.047 1.00 96.12 82 LEU A CA 1
ATOM 607 C C . LEU A 1 82 ? 4.619 1.463 4.823 1.00 96.12 82 LEU A C 1
ATOM 609 O O . LEU A 1 82 ? 5.193 0.953 3.869 1.00 96.12 82 LEU A O 1
ATOM 613 N N . THR A 1 83 ? 5.262 2.246 5.689 1.00 94.69 83 THR A N 1
ATOM 614 C CA . THR A 1 83 ? 6.669 2.654 5.505 1.00 94.69 83 THR A CA 1
ATOM 615 C C . THR A 1 83 ? 7.653 1.487 5.568 1.00 94.69 83 THR A C 1
ATOM 617 O O . THR A 1 83 ? 8.709 1.554 4.938 1.00 94.69 83 THR A O 1
ATOM 620 N N . GLN A 1 84 ? 7.295 0.405 6.260 1.00 95.62 84 GLN A N 1
ATOM 621 C CA . GLN A 1 84 ? 8.082 -0.827 6.336 1.00 95.62 84 GLN A CA 1
ATOM 622 C C . GLN A 1 84 ? 7.752 -1.839 5.228 1.00 95.62 84 GLN A C 1
ATOM 624 O O . GLN A 1 84 ? 8.289 -2.945 5.248 1.00 95.62 84 GLN A O 1
ATOM 629 N N . ASP A 1 85 ? 6.897 -1.480 4.260 1.00 97.12 85 ASP A N 1
ATOM 630 C CA . ASP A 1 85 ? 6.403 -2.392 3.220 1.00 97.12 85 ASP A CA 1
ATOM 631 C C . ASP A 1 85 ? 5.694 -3.631 3.799 1.00 97.12 85 ASP A C 1
ATOM 633 O O . ASP A 1 85 ? 5.816 -4.730 3.261 1.00 97.12 85 ASP A O 1
ATOM 637 N N . GLY A 1 86 ? 4.987 -3.476 4.922 1.00 97.50 86 GLY A N 1
ATOM 638 C CA . GLY A 1 86 ? 4.323 -4.545 5.670 1.00 97.50 86 GLY A CA 1
ATOM 639 C C . GLY A 1 86 ? 2.941 -4.936 5.137 1.00 97.50 86 GLY A C 1
ATOM 640 O O . GLY A 1 86 ? 2.409 -4.342 4.192 1.00 97.50 86 GLY A O 1
ATOM 641 N N . ALA A 1 87 ? 2.358 -5.964 5.746 1.00 98.00 87 ALA A N 1
ATOM 642 C CA . ALA A 1 87 ? 1.022 -6.462 5.443 1.00 98.00 87 ALA A CA 1
ATOM 643 C C . ALA A 1 87 ? 0.001 -6.091 6.527 1.00 98.00 87 ALA A C 1
ATOM 645 O O . ALA A 1 87 ? 0.321 -6.034 7.714 1.00 98.00 87 ALA A O 1
ATOM 646 N N . VAL A 1 88 ? -1.246 -5.904 6.108 1.00 96.62 88 VAL A N 1
ATOM 647 C CA . VAL A 1 88 ? -2.426 -5.774 6.969 1.00 96.62 88 VAL A CA 1
ATOM 648 C C . VAL A 1 88 ? -3.262 -7.055 6.893 1.00 96.62 88 VAL A C 1
ATOM 650 O O . VAL A 1 88 ? -3.190 -7.779 5.900 1.00 96.62 88 VAL A O 1
ATOM 653 N N . VAL A 1 89 ? -4.036 -7.354 7.934 1.00 93.50 89 VAL A N 1
ATOM 654 C CA . VAL A 1 89 ? -4.900 -8.550 7.997 1.00 93.50 89 VAL A CA 1
ATOM 655 C C . VAL A 1 89 ? -6.346 -8.163 7.705 1.00 93.50 89 VAL A C 1
ATOM 657 O O . VAL A 1 89 ? -6.941 -7.534 8.554 1.00 93.50 89 VAL A O 1
ATOM 660 N N . ASN A 1 90 ? -6.953 -8.518 6.574 1.00 90.94 90 ASN A N 1
ATOM 661 C CA . ASN A 1 90 ? -8.345 -8.114 6.313 1.00 90.94 90 ASN A CA 1
ATOM 662 C C . ASN A 1 90 ? -9.358 -8.770 7.284 1.00 90.94 90 ASN A C 1
ATOM 664 O O . ASN A 1 90 ? -9.014 -9.577 8.149 1.00 90.94 90 ASN A O 1
ATOM 668 N N . ARG A 1 91 ? -10.643 -8.437 7.120 1.00 84.75 91 ARG A N 1
ATOM 669 C CA . ARG A 1 91 ? -11.739 -8.987 7.932 1.00 84.75 91 ARG A CA 1
ATOM 670 C C . ARG A 1 91 ? -11.815 -10.517 7.876 1.00 84.75 91 ARG A C 1
ATOM 672 O O . ARG A 1 91 ? -12.203 -11.140 8.862 1.00 84.75 91 ARG A O 1
ATOM 679 N N . GLU A 1 92 ? -11.474 -11.101 6.736 1.00 86.00 92 GLU A N 1
ATOM 680 C CA . GLU A 1 92 ? -11.477 -12.542 6.482 1.00 86.00 92 GLU A CA 1
ATOM 681 C C . GLU A 1 92 ? -10.231 -13.245 7.056 1.00 86.00 92 GLU A C 1
ATOM 683 O O . GLU A 1 92 ? -10.154 -14.471 7.046 1.00 86.00 92 GLU A O 1
ATOM 6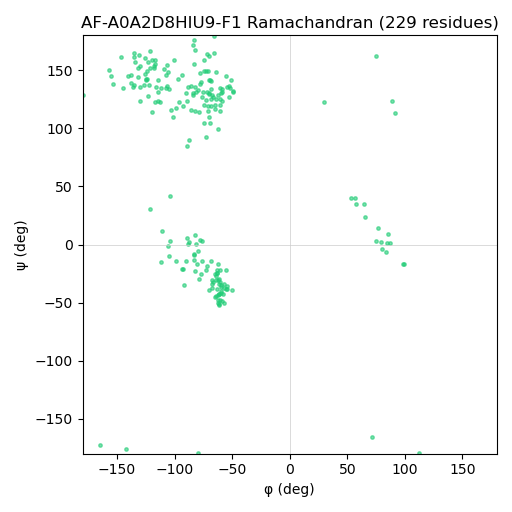88 N N . GLY A 1 93 ? -9.270 -12.489 7.600 1.00 86.62 93 GLY A N 1
ATOM 689 C CA . GLY A 1 93 ? -8.015 -13.010 8.144 1.00 86.62 93 GLY A CA 1
ATOM 690 C C . GLY A 1 93 ? -6.896 -13.168 7.107 1.00 86.62 93 GLY A C 1
ATOM 691 O O . GLY A 1 93 ? -5.787 -13.599 7.458 1.00 86.62 93 GLY A O 1
ATOM 692 N N . ASP A 1 94 ? -7.147 -12.801 5.849 1.00 91.06 94 ASP A N 1
ATOM 693 C CA . ASP A 1 94 ? -6.164 -12.820 4.772 1.00 91.06 94 ASP A CA 1
ATOM 694 C C . ASP A 1 94 ? -5.124 -11.716 4.948 1.00 91.06 94 ASP A C 1
ATOM 696 O O . ASP A 1 94 ? -5.397 -10.622 5.443 1.00 91.06 94 ASP A O 1
ATOM 700 N N . LEU A 1 95 ? -3.908 -11.987 4.478 1.00 95.62 95 LEU A N 1
ATOM 701 C CA . LEU A 1 95 ? -2.846 -10.991 4.456 1.00 95.62 95 LEU A CA 1
ATOM 702 C C . LEU A 1 95 ? -2.880 -10.204 3.155 1.00 95.62 95 LEU A C 1
ATOM 704 O O . LEU A 1 95 ? -2.719 -10.780 2.077 1.00 95.62 95 LEU A O 1
ATOM 708 N N . LEU A 1 96 ? -2.979 -8.884 3.264 1.00 97.94 96 LEU A N 1
ATOM 709 C CA . LEU A 1 96 ? -2.876 -7.959 2.143 1.00 97.94 96 LEU A CA 1
ATOM 710 C C . LEU A 1 96 ? -1.632 -7.092 2.311 1.00 97.94 96 LEU A C 1
ATOM 712 O O . LEU A 1 96 ? -1.415 -6.495 3.364 1.00 97.94 96 LEU A O 1
ATOM 716 N N . ARG A 1 97 ? -0.813 -6.975 1.267 1.00 98.44 97 ARG A N 1
ATOM 717 C CA . ARG A 1 97 ? 0.302 -6.028 1.264 1.00 98.44 97 ARG A CA 1
ATOM 718 C C . ARG A 1 97 ? -0.250 -4.607 1.327 1.00 98.44 97 ARG A C 1
ATOM 720 O O . ARG A 1 97 ? -0.960 -4.184 0.413 1.00 98.44 97 ARG A O 1
ATOM 727 N N . ALA A 1 98 ? 0.108 -3.859 2.370 1.00 97.88 98 ALA A N 1
ATOM 728 C CA . ALA A 1 98 ? -0.520 -2.573 2.670 1.00 97.88 98 ALA A CA 1
ATOM 729 C C . ALA A 1 98 ? -0.389 -1.575 1.509 1.00 97.88 98 ALA A C 1
ATOM 731 O O . ALA A 1 98 ? -1.352 -0.911 1.141 1.00 97.88 98 ALA A O 1
ATOM 732 N N . ALA A 1 99 ? 0.784 -1.506 0.878 1.00 97.88 99 ALA A N 1
ATOM 733 C CA . ALA A 1 99 ? 1.052 -0.569 -0.211 1.00 97.88 99 ALA A CA 1
ATOM 734 C C . ALA A 1 99 ? 0.245 -0.848 -1.495 1.00 97.88 99 ALA A C 1
ATOM 736 O O . ALA A 1 99 ? -0.096 0.079 -2.228 1.00 97.88 99 ALA A O 1
ATOM 737 N N . THR A 1 100 ? -0.056 -2.117 -1.790 1.00 98.12 100 THR A N 1
ATOM 738 C CA . THR A 1 100 ? -0.597 -2.538 -3.099 1.00 98.12 100 THR A CA 1
ATOM 739 C C . THR A 1 100 ? -2.044 -3.024 -3.039 1.00 98.12 100 THR A C 1
ATOM 741 O O . THR A 1 100 ? -2.691 -3.134 -4.087 1.00 98.12 100 THR A O 1
ATOM 744 N N . ASN A 1 101 ? -2.543 -3.305 -1.830 1.00 97.88 101 ASN A N 1
ATOM 745 C CA . ASN A 1 101 ? -3.829 -3.945 -1.561 1.00 97.88 101 ASN A CA 1
ATOM 746 C C . ASN A 1 101 ? -4.013 -5.269 -2.315 1.00 97.88 101 ASN A C 1
ATOM 748 O O . ASN A 1 101 ? -5.070 -5.545 -2.881 1.00 97.88 101 ASN A O 1
ATOM 752 N N . LEU A 1 102 ? -2.946 -6.063 -2.395 1.00 98.31 102 LEU A N 1
ATOM 753 C CA . LEU A 1 102 ? -2.965 -7.383 -3.019 1.00 98.31 102 LEU A CA 1
ATOM 754 C C . LEU A 1 102 ? -2.623 -8.464 -1.996 1.00 98.31 102 LEU A C 1
ATOM 756 O O . LEU A 1 102 ? -1.856 -8.186 -1.071 1.00 98.31 102 LEU A O 1
ATOM 760 N N . PRO A 1 103 ? -3.129 -9.699 -2.175 1.00 98.31 103 PRO A N 1
ATOM 761 C CA . PRO A 1 103 ? -2.783 -10.807 -1.299 1.00 98.31 103 PRO A CA 1
ATOM 762 C C . PRO A 1 103 ? -1.271 -11.008 -1.208 1.00 98.31 103 PRO A C 1
ATOM 764 O O . PRO A 1 103 ? -0.571 -10.994 -2.229 1.00 98.31 103 PRO A O 1
ATOM 767 N N . VAL A 1 104 ? -0.766 -11.215 0.006 1.00 97.88 104 VAL A N 1
ATOM 768 C CA . VAL A 1 104 ? 0.643 -11.560 0.230 1.00 97.88 104 VAL A CA 1
ATOM 769 C C . VAL A 1 104 ? 0.970 -12.870 -0.487 1.00 97.88 104 VAL A C 1
ATOM 771 O O . VAL A 1 104 ? 0.199 -1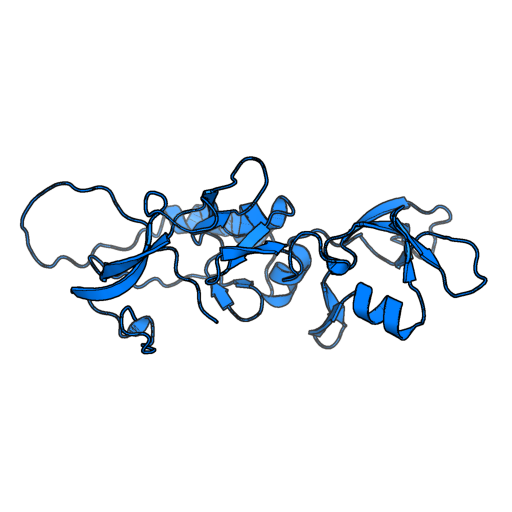3.827 -0.445 1.00 97.88 104 VAL A O 1
ATOM 774 N N . GLY A 1 105 ? 2.108 -12.902 -1.180 1.00 97.06 105 GLY A N 1
ATOM 775 C CA . GLY A 1 105 ? 2.519 -14.034 -2.017 1.00 97.06 105 GLY A CA 1
ATOM 776 C C . GLY A 1 105 ? 1.861 -14.102 -3.402 1.00 97.06 105 GLY A C 1
ATOM 777 O O . GLY A 1 105 ? 2.240 -14.956 -4.204 1.00 97.06 105 GLY A O 1
ATOM 778 N N . SER A 1 106 ? 0.922 -13.205 -3.727 1.00 98.06 106 SER A N 1
ATOM 779 C CA . SER A 1 106 ? 0.422 -13.067 -5.101 1.00 98.06 106 SER A CA 1
ATOM 780 C C . SER A 1 106 ? 1.512 -12.557 -6.052 1.00 98.06 106 SER A C 1
ATOM 782 O O . SER A 1 106 ? 2.521 -11.998 -5.627 1.00 98.06 106 SER A O 1
ATOM 784 N N . GLU A 1 107 ? 1.290 -12.679 -7.363 1.00 98.12 107 GLU A N 1
ATOM 785 C CA . GLU A 1 107 ? 2.199 -12.131 -8.384 1.00 98.12 107 GLU A CA 1
ATOM 786 C C . GLU A 1 107 ? 2.463 -10.627 -8.185 1.00 98.12 107 GLU A C 1
ATOM 788 O O . GLU A 1 107 ? 3.579 -10.158 -8.368 1.00 98.12 107 GLU A O 1
ATOM 793 N N . GLY A 1 108 ? 1.463 -9.858 -7.743 1.00 98.00 108 GLY A N 1
ATOM 794 C CA . GLY A 1 108 ? 1.647 -8.434 -7.455 1.00 98.00 108 GLY A CA 1
ATOM 795 C C . GLY A 1 108 ? 2.380 -8.143 -6.144 1.00 98.00 108 GLY A C 1
ATOM 796 O O . GLY A 1 108 ? 2.847 -7.023 -5.948 1.00 98.00 1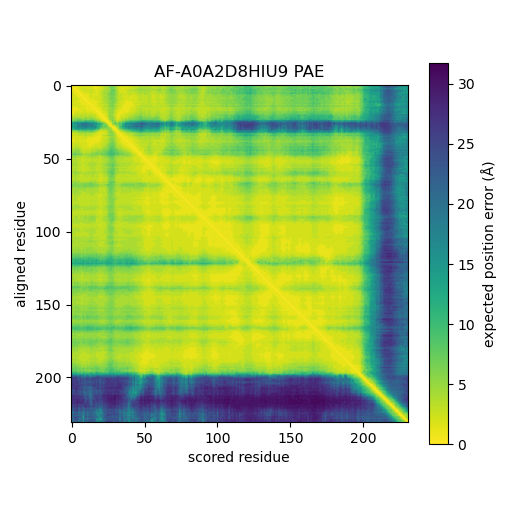08 GLY A O 1
ATOM 797 N N . ASP A 1 109 ? 2.521 -9.125 -5.256 1.00 98.44 109 ASP A N 1
ATOM 798 C CA . ASP A 1 109 ? 3.362 -9.003 -4.065 1.00 98.44 109 ASP A CA 1
ATOM 799 C C . ASP A 1 109 ? 4.840 -9.305 -4.368 1.00 98.44 109 ASP A C 1
ATOM 801 O O . ASP A 1 109 ? 5.708 -8.981 -3.562 1.00 98.44 109 ASP A O 1
ATOM 805 N N . GLN A 1 110 ? 5.161 -9.881 -5.529 1.00 98.31 110 GLN A N 1
ATOM 806 C CA . GLN A 1 110 ? 6.541 -10.164 -5.922 1.00 98.31 110 GLN A CA 1
ATOM 807 C C . GLN A 1 110 ? 7.301 -8.885 -6.286 1.00 98.31 110 GLN A C 1
ATOM 809 O O . GLN A 1 110 ? 6.727 -7.913 -6.783 1.00 98.31 110 GLN A O 1
ATOM 814 N N . PHE A 1 111 ? 8.614 -8.888 -6.052 1.00 98.50 111 PHE A N 1
ATOM 815 C CA . PHE A 1 111 ? 9.484 -7.803 -6.490 1.00 98.50 111 PHE A CA 1
ATOM 816 C C . PHE A 1 111 ? 9.781 -7.909 -7.987 1.00 98.50 111 PHE A C 1
ATOM 818 O O . PHE A 1 111 ? 10.045 -8.993 -8.499 1.00 98.50 111 PHE A O 1
ATOM 825 N N . VAL A 1 112 ? 9.788 -6.760 -8.655 1.00 98.50 112 VAL A N 1
ATOM 826 C CA . VAL A 1 112 ? 10.357 -6.569 -9.987 1.00 98.50 112 VAL A CA 1
ATOM 827 C C . VAL A 1 112 ? 11.653 -5.768 -9.857 1.00 98.50 112 VAL A C 1
ATOM 829 O O . VAL A 1 112 ? 11.706 -4.770 -9.130 1.00 98.50 112 VAL A O 1
ATOM 832 N N . GLU A 1 113 ? 12.697 -6.210 -10.548 1.00 98.62 113 GLU A N 1
ATOM 833 C CA . GLU A 1 113 ? 13.960 -5.493 -10.691 1.00 98.62 113 GLU A CA 1
ATOM 834 C C . GLU A 1 113 ? 13.756 -4.284 -11.602 1.00 98.62 113 GLU A C 1
ATOM 836 O O . GLU A 1 113 ? 13.193 -4.386 -12.697 1.00 98.62 113 GLU A O 1
ATOM 841 N N . VAL A 1 114 ? 14.234 -3.126 -11.160 1.00 98.62 114 VAL A N 1
ATOM 842 C CA . VAL A 1 114 ? 14.022 -1.851 -11.841 1.00 98.62 114 VAL A CA 1
ATOM 843 C C . VAL A 1 114 ? 15.356 -1.197 -12.160 1.00 98.62 114 VAL A C 1
ATOM 845 O O . VAL A 1 114 ? 16.192 -0.976 -11.281 1.00 98.62 114 VAL A O 1
ATOM 848 N N . ALA A 1 115 ? 15.530 -0.832 -13.427 1.00 98.38 115 ALA A N 1
ATOM 849 C CA . ALA A 1 115 ? 16.592 0.046 -13.886 1.00 98.38 115 ALA A CA 1
ATOM 850 C C . ALA A 1 115 ? 15.998 1.434 -14.136 1.00 98.38 115 ALA A C 1
ATOM 852 O O . ALA A 1 115 ? 15.156 1.601 -15.018 1.00 98.38 115 ALA A O 1
ATOM 853 N N . TYR A 1 116 ? 16.428 2.441 -13.375 1.00 98.06 116 TYR A N 1
ATOM 854 C CA . TYR A 1 116 ? 15.800 3.761 -13.424 1.00 98.06 116 TYR A CA 1
ATOM 855 C C . TYR A 1 116 ? 16.785 4.915 -13.585 1.00 98.06 116 TYR A C 1
ATOM 857 O O . TYR A 1 116 ? 17.956 4.833 -13.203 1.00 98.06 116 TYR A O 1
ATOM 865 N N . ILE A 1 117 ? 16.290 6.004 -14.168 1.00 97.88 117 ILE A N 1
ATOM 866 C CA . ILE A 1 117 ? 16.974 7.297 -14.251 1.00 97.88 117 ILE A CA 1
ATOM 867 C C . ILE A 1 117 ? 16.064 8.383 -13.687 1.00 97.88 117 ILE A C 1
ATOM 869 O O . ILE A 1 117 ? 14.847 8.322 -13.851 1.00 97.88 117 ILE A O 1
ATOM 873 N N . THR A 1 118 ? 16.644 9.402 -13.061 1.00 96.56 118 THR A N 1
ATOM 874 C CA . THR A 1 118 ? 15.882 10.534 -12.502 1.00 96.56 118 THR A CA 1
ATOM 875 C C . THR A 1 118 ? 16.000 11.798 -13.355 1.00 96.56 118 THR A C 1
ATOM 877 O O . THR A 1 118 ? 15.264 12.759 -13.157 1.00 96.56 118 THR A O 1
ATOM 880 N N . SER A 1 119 ? 16.895 11.794 -14.348 1.00 96.00 119 SER A N 1
ATOM 881 C CA . SER A 1 119 ? 17.082 12.883 -15.307 1.00 96.00 119 SER A CA 1
ATOM 882 C C . SER A 1 119 ? 17.332 12.345 -16.712 1.00 96.00 119 SER A C 1
ATOM 884 O O . SER A 1 119 ? 18.041 11.359 -16.895 1.00 96.00 119 SER A O 1
ATOM 886 N N . LYS A 1 120 ? 16.833 13.053 -17.732 1.00 93.31 120 LYS A N 1
ATOM 887 C CA . LYS A 1 120 ? 17.081 12.727 -19.149 1.00 93.31 120 LYS A CA 1
ATOM 888 C C . LYS A 1 120 ? 18.557 12.838 -19.551 1.00 93.31 120 LYS A C 1
ATOM 890 O O . LYS A 1 120 ? 18.957 12.246 -20.545 1.00 93.31 120 LYS A O 1
ATOM 895 N N . SER A 1 121 ? 19.362 13.605 -18.812 1.00 95.25 121 SER A N 1
ATOM 896 C CA . SER A 1 121 ? 20.806 13.739 -19.061 1.00 95.25 121 SER A CA 1
ATOM 897 C C . SER A 1 121 ? 21.641 12.611 -18.444 1.00 95.25 121 SER A C 1
ATOM 899 O O . SER A 1 121 ? 22.845 12.526 -18.696 1.00 95.25 121 SER A O 1
ATOM 901 N N . GLN A 1 122 ? 21.024 11.755 -17.626 1.00 93.25 122 GLN A N 1
ATOM 902 C CA . GLN A 1 122 ? 21.696 10.665 -16.934 1.00 93.25 122 GLN A CA 1
ATOM 903 C C . GLN A 1 122 ? 22.110 9.572 -17.928 1.00 93.25 122 GLN A C 1
ATOM 905 O O . GLN A 1 122 ? 21.312 9.115 -18.740 1.00 93.25 122 GLN A O 1
ATOM 910 N N . LYS A 1 123 ? 23.378 9.149 -17.859 1.00 92.75 123 LYS A N 1
ATOM 911 C CA . LYS A 1 123 ? 23.954 8.152 -18.782 1.00 92.75 123 LYS A CA 1
ATOM 912 C C . LYS A 1 123 ? 23.995 6.731 -18.219 1.00 92.75 123 LYS A C 1
ATOM 914 O O . LYS A 1 123 ? 24.244 5.790 -18.963 1.00 92.75 123 LYS A O 1
ATOM 919 N N . THR A 1 124 ? 23.792 6.575 -16.915 1.00 94.94 124 THR A N 1
ATOM 920 C CA . THR A 1 124 ? 23.886 5.295 -16.204 1.00 94.94 124 THR A CA 1
ATOM 921 C C . THR A 1 124 ? 22.616 5.046 -15.419 1.00 94.94 124 THR A C 1
ATOM 923 O O . THR A 1 124 ? 22.127 5.952 -14.759 1.00 94.94 124 THR A O 1
ATOM 926 N N . TYR A 1 125 ? 22.098 3.825 -15.441 1.00 96.75 125 TYR A N 1
ATOM 927 C CA . TYR A 1 125 ? 20.918 3.470 -14.657 1.00 96.75 125 TYR A CA 1
ATOM 928 C C . TYR A 1 125 ? 21.278 3.249 -13.188 1.00 96.75 125 TYR A C 1
ATOM 930 O O . TYR A 1 125 ? 22.273 2.589 -12.880 1.00 96.75 125 TYR A O 1
ATOM 938 N N . PHE A 1 126 ? 20.433 3.752 -12.294 1.00 97.69 126 PHE A N 1
ATOM 939 C CA . PHE A 1 126 ? 20.340 3.218 -10.941 1.00 97.69 126 PHE A CA 1
ATOM 940 C C . PHE A 1 126 ? 19.611 1.876 -10.972 1.00 97.69 126 PHE A C 1
ATOM 942 O O . PHE A 1 126 ? 18.886 1.570 -11.923 1.00 97.69 126 PHE A O 1
ATOM 949 N N . ARG A 1 127 ? 19.813 1.070 -9.930 1.00 97.88 127 ARG A N 1
ATOM 950 C CA . ARG A 1 127 ? 19.127 -0.209 -9.752 1.00 97.88 127 ARG A CA 1
ATOM 951 C C . ARG A 1 127 ? 18.403 -0.231 -8.422 1.00 97.88 127 ARG A C 1
ATOM 953 O O . ARG A 1 127 ? 18.917 0.278 -7.429 1.00 97.88 127 ARG A O 1
ATOM 960 N N . GLY A 1 128 ? 17.230 -0.835 -8.423 1.00 97.75 128 GLY A N 1
ATOM 961 C CA . GLY A 1 128 ? 16.426 -1.059 -7.236 1.00 97.75 128 GLY A CA 1
ATOM 962 C C . GLY A 1 128 ? 15.343 -2.082 -7.529 1.00 97.75 128 GLY A C 1
ATOM 963 O O . GLY A 1 128 ? 15.308 -2.674 -8.604 1.00 97.75 128 GLY A O 1
ATOM 964 N N . ARG A 1 129 ? 14.441 -2.263 -6.574 1.00 98.06 129 ARG A N 1
ATOM 965 C CA . ARG A 1 129 ? 13.301 -3.163 -6.710 1.00 98.06 129 ARG A CA 1
ATOM 966 C C . ARG A 1 129 ? 12.052 -2.508 -6.150 1.00 98.06 129 ARG A C 1
ATOM 968 O O . ARG A 1 129 ? 12.129 -1.794 -5.152 1.00 98.06 129 ARG A O 1
ATOM 975 N N . MET A 1 130 ? 10.913 -2.793 -6.756 1.00 97.75 130 MET A N 1
ATOM 976 C CA . MET A 1 130 ? 9.598 -2.441 -6.217 1.00 97.75 130 MET A CA 1
ATOM 977 C C . MET A 1 130 ? 8.668 -3.636 -6.355 1.00 97.75 130 MET A C 1
ATOM 979 O O . MET A 1 130 ? 8.968 -4.560 -7.108 1.00 97.75 130 MET A O 1
ATOM 983 N N . ARG A 1 131 ? 7.536 -3.645 -5.654 1.00 98.44 131 ARG A N 1
ATOM 984 C CA . ARG A 1 131 ? 6.542 -4.700 -5.876 1.00 98.44 131 ARG A CA 1
ATOM 985 C C . ARG A 1 131 ? 5.891 -4.527 -7.241 1.00 98.44 131 ARG A C 1
ATOM 987 O O . ARG A 1 131 ? 5.582 -3.405 -7.640 1.00 98.44 131 ARG A O 1
ATOM 994 N N . ALA A 1 132 ? 5.625 -5.614 -7.949 1.00 98.50 132 ALA A N 1
ATOM 995 C CA . ALA A 1 132 ? 4.948 -5.557 -9.240 1.00 98.50 132 ALA A CA 1
ATOM 996 C C . ALA A 1 132 ? 3.533 -4.965 -9.104 1.00 98.50 132 ALA A C 1
ATOM 998 O O . ALA A 1 132 ? 3.044 -4.283 -9.995 1.00 98.50 132 ALA A O 1
ATOM 999 N N . GLY A 1 133 ? 2.888 -5.145 -7.954 1.00 98.44 133 GLY A N 1
ATOM 1000 C CA . GLY A 1 133 ? 1.593 -4.560 -7.621 1.00 98.44 133 GLY A CA 1
ATOM 1001 C C . GLY A 1 133 ? 1.620 -3.079 -7.245 1.00 98.44 133 GLY A C 1
ATOM 1002 O O . GLY A 1 133 ? 0.563 -2.564 -6.884 1.00 98.44 133 GLY A O 1
ATOM 1003 N N . THR A 1 134 ? 2.779 -2.409 -7.298 1.00 98.56 134 THR A N 1
ATOM 1004 C CA . THR A 1 134 ? 2.917 -0.974 -6.986 1.00 98.56 134 THR A CA 1
ATOM 1005 C C . THR A 1 134 ? 1.863 -0.157 -7.730 1.00 98.56 134 THR A C 1
ATOM 1007 O O . THR A 1 134 ? 1.670 -0.323 -8.940 1.00 98.56 134 THR A O 1
ATOM 1010 N N . LEU A 1 135 ? 1.183 0.714 -6.987 1.00 98.38 135 LEU A N 1
ATOM 1011 C CA . LEU A 1 135 ? 0.183 1.640 -7.500 1.00 98.38 135 LEU A CA 1
ATOM 1012 C C . LEU A 1 135 ? 0.812 3.016 -7.729 1.00 98.38 135 LEU A C 1
ATOM 1014 O O . LEU A 1 135 ? 1.643 3.468 -6.944 1.00 98.38 135 LEU A O 1
ATOM 1018 N N . THR A 1 136 ? 0.399 3.695 -8.791 1.00 96.56 136 THR A N 1
ATOM 1019 C CA . THR A 1 136 ? 0.797 5.070 -9.106 1.00 96.56 136 THR A CA 1
ATOM 1020 C C . THR A 1 136 ? -0.412 5.890 -9.532 1.00 96.56 136 THR A C 1
ATOM 1022 O O . THR A 1 136 ? -1.457 5.342 -9.886 1.00 96.56 136 THR A O 1
ATOM 1025 N N . LEU A 1 137 ? -0.276 7.213 -9.479 1.00 96.06 137 LEU A N 1
ATOM 1026 C CA . LEU A 1 137 ? -1.253 8.152 -10.019 1.00 96.06 137 LEU A CA 1
ATOM 1027 C C . LEU A 1 137 ? -0.687 8.766 -11.300 1.00 96.06 137 LEU A C 1
ATOM 1029 O O . LEU A 1 137 ? 0.495 9.115 -11.340 1.00 96.06 137 LEU A O 1
ATOM 1033 N N . ASP A 1 138 ? -1.510 8.879 -12.340 1.00 94.19 138 ASP A N 1
ATOM 1034 C CA . ASP A 1 138 ? -1.173 9.700 -13.506 1.00 94.19 138 ASP A CA 1
ATOM 1035 C C . ASP A 1 138 ? -1.435 11.195 -13.245 1.00 94.19 138 ASP A C 1
ATOM 1037 O O . ASP A 1 138 ? -1.829 11.600 -12.147 1.00 94.19 138 ASP A O 1
ATOM 1041 N N . ALA A 1 139 ? -1.177 12.029 -14.255 1.00 92.19 139 ALA A N 1
ATOM 1042 C CA . ALA A 1 139 ? -1.347 13.478 -14.161 1.00 92.19 139 ALA A CA 1
ATOM 1043 C C . ALA A 1 139 ? -2.809 13.887 -13.910 1.00 92.19 139 ALA A C 1
ATOM 1045 O O . ALA A 1 139 ? -3.069 14.949 -13.345 1.00 92.19 139 ALA A O 1
ATOM 1046 N N . GLU A 1 140 ? -3.757 13.035 -14.295 1.00 94.81 140 GLU A N 1
ATOM 1047 C CA . GLU A 1 140 ? -5.191 13.202 -14.091 1.00 94.81 140 GLU A CA 1
ATOM 1048 C C . GLU A 1 140 ? -5.669 12.638 -12.737 1.00 94.81 140 GLU A C 1
ATOM 1050 O O . GLU A 1 140 ? -6.858 12.712 -12.418 1.00 94.81 140 GLU A O 1
ATOM 1055 N N . GLY A 1 141 ? -4.766 12.080 -11.922 1.00 93.19 141 GLY A N 1
ATOM 1056 C CA . GLY A 1 141 ? -5.077 11.495 -10.615 1.00 93.19 141 GLY A CA 1
ATOM 1057 C C . GLY A 1 141 ? -5.725 10.108 -10.689 1.00 93.19 141 GLY A C 1
ATOM 1058 O O . GLY A 1 141 ? -6.274 9.620 -9.692 1.00 93.19 141 GLY A O 1
ATOM 1059 N N . LYS A 1 142 ? -5.683 9.453 -11.852 1.00 96.25 142 LYS A N 1
ATOM 1060 C CA . LYS A 1 142 ? -6.172 8.087 -12.032 1.00 96.25 142 LYS A CA 1
ATOM 1061 C C . LYS A 1 142 ? -5.116 7.086 -11.572 1.00 96.25 142 LYS A C 1
ATOM 1063 O O . LYS A 1 142 ? -3.933 7.190 -11.885 1.00 96.25 142 LYS A O 1
ATOM 1068 N N . THR A 1 143 ? -5.584 6.080 -10.840 1.00 97.31 143 THR A N 1
ATOM 1069 C CA . THR A 1 143 ? -4.750 4.995 -10.326 1.00 97.31 143 THR A CA 1
ATOM 1070 C C . THR A 1 143 ? -4.377 4.010 -11.433 1.00 97.31 143 THR A C 1
ATOM 1072 O O . THR A 1 143 ? -5.249 3.503 -12.143 1.00 97.31 143 THR A O 1
ATOM 1075 N N . HIS A 1 144 ? -3.090 3.680 -11.517 1.00 97.06 144 HIS A N 1
ATOM 1076 C CA . HIS A 1 144 ? -2.547 2.603 -12.343 1.00 97.06 144 HIS A CA 1
ATOM 1077 C C . HIS A 1 144 ? -1.753 1.632 -11.481 1.00 97.06 144 HIS A C 1
ATOM 1079 O O . HIS A 1 144 ? -1.142 2.024 -10.492 1.00 97.06 144 HIS A O 1
ATOM 1085 N N . ARG A 1 145 ? -1.730 0.363 -11.881 1.00 98.12 145 ARG A N 1
ATOM 1086 C CA . ARG A 1 145 ? -0.895 -0.667 -11.266 1.00 98.12 145 ARG A CA 1
ATOM 1087 C C . ARG A 1 145 ? 0.184 -1.101 -12.243 1.00 98.12 145 ARG A C 1
ATOM 1089 O O . ARG A 1 145 ? -0.116 -1.377 -13.407 1.00 98.12 145 ARG A O 1
ATOM 1096 N N . VAL A 1 146 ? 1.417 -1.221 -11.760 1.00 98.19 146 VAL A N 1
ATOM 1097 C CA . VAL A 1 146 ? 2.565 -1.616 -12.590 1.00 98.19 146 VAL A CA 1
ATOM 1098 C C . VAL A 1 146 ? 2.342 -2.986 -13.242 1.00 98.19 146 VAL A C 1
ATOM 1100 O O . VAL A 1 146 ? 2.485 -3.105 -14.455 1.00 98.19 146 VAL A O 1
ATOM 1103 N N . LEU A 1 147 ? 1.919 -4.001 -12.484 1.00 98.38 147 LEU A N 1
ATOM 1104 C CA . LEU A 1 147 ? 1.667 -5.349 -13.004 1.00 98.38 147 LEU A CA 1
ATOM 1105 C C . LEU A 1 147 ? 0.593 -5.364 -14.098 1.00 98.38 147 LEU A C 1
ATOM 1107 O O . LEU A 1 147 ? 0.749 -6.055 -15.103 1.00 98.38 147 LEU A O 1
ATOM 1111 N N . ASP A 1 148 ? -0.474 -4.580 -13.935 1.00 98.25 148 ASP A N 1
ATOM 1112 C CA . ASP A 1 148 ? -1.555 -4.511 -14.922 1.00 98.25 148 ASP A CA 1
ATOM 1113 C C . ASP A 1 148 ? -1.060 -3.852 -16.220 1.00 98.25 148 ASP A C 1
ATOM 1115 O O . ASP A 1 148 ? -1.401 -4.297 -17.318 1.00 98.25 148 ASP A O 1
ATOM 1119 N N . ALA A 1 149 ? -0.195 -2.837 -16.108 1.00 97.56 149 ALA A N 1
ATOM 1120 C CA . ALA A 1 149 ? 0.467 -2.228 -17.257 1.00 97.56 149 ALA A CA 1
ATOM 1121 C C . ALA A 1 149 ? 1.416 -3.213 -17.961 1.00 97.56 149 ALA A C 1
ATOM 1123 O O . ALA A 1 149 ? 1.347 -3.345 -19.180 1.00 97.56 149 ALA A O 1
ATOM 1124 N N . LEU A 1 150 ? 2.240 -3.954 -17.211 1.00 98.12 150 LEU A N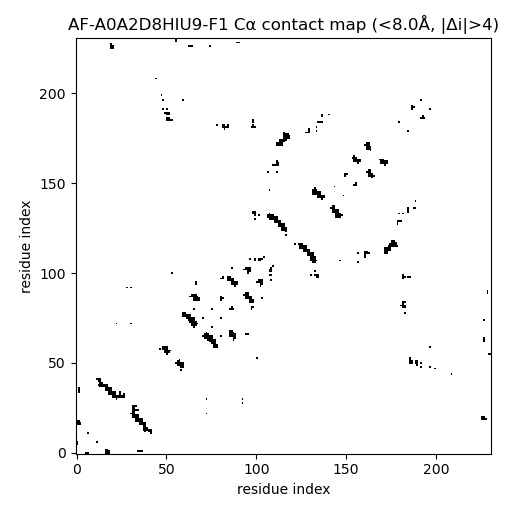 1
ATOM 1125 C CA . LEU A 1 150 ? 3.135 -4.977 -17.764 1.00 98.12 150 LEU A CA 1
ATOM 1126 C C . LEU A 1 150 ? 2.360 -6.030 -18.562 1.00 98.12 150 LEU A C 1
ATOM 1128 O O . LEU A 1 150 ? 2.679 -6.284 -19.726 1.00 98.12 150 LEU A O 1
ATOM 1132 N N . LYS A 1 151 ? 1.300 -6.588 -17.969 1.00 98.00 151 LYS A N 1
ATOM 1133 C CA . LYS A 1 151 ? 0.461 -7.607 -18.613 1.00 98.00 151 LYS A CA 1
ATOM 1134 C C . LYS A 1 151 ? -0.216 -7.087 -19.874 1.00 98.00 151 LYS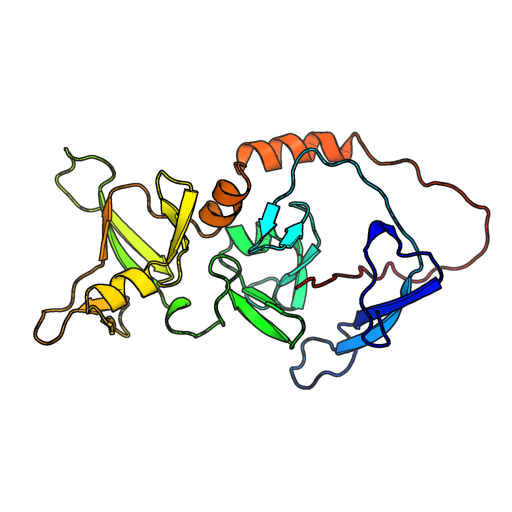 A C 1
ATOM 1136 O O . LYS A 1 151 ? -0.243 -7.790 -20.882 1.00 98.00 151 LYS A O 1
ATOM 1141 N N . ARG A 1 152 ? -0.735 -5.856 -19.839 1.00 97.81 152 ARG A N 1
ATOM 1142 C CA . ARG A 1 152 ? -1.358 -5.214 -21.005 1.00 97.81 152 ARG A CA 1
ATOM 1143 C C . ARG A 1 152 ? -0.382 -5.069 -22.173 1.00 97.81 152 ARG A C 1
ATOM 1145 O O . ARG A 1 152 ? -0.783 -5.258 -23.315 1.00 97.81 152 ARG A O 1
ATOM 1152 N N . GLU A 1 153 ? 0.886 -4.792 -21.884 1.00 97.50 153 GLU A N 1
ATOM 1153 C CA . GLU A 1 153 ? 1.951 -4.696 -22.890 1.00 97.50 153 GLU A CA 1
ATOM 1154 C C . GLU A 1 153 ? 2.527 -6.066 -23.308 1.00 97.50 153 GLU A C 1
ATOM 1156 O O . GLU A 1 153 ? 3.417 -6.134 -24.161 1.00 97.50 153 GLU A O 1
ATOM 1161 N N . GLY A 1 154 ? 2.023 -7.167 -22.739 1.00 97.88 154 GLY A N 1
ATOM 1162 C CA . GLY A 1 154 ? 2.431 -8.538 -23.055 1.00 97.88 154 GLY A CA 1
ATOM 1163 C C . GLY A 1 154 ? 3.651 -9.042 -22.281 1.00 97.88 154 GLY A C 1
ATOM 1164 O O . GLY A 1 154 ? 4.161 -10.117 -22.599 1.00 97.88 154 GLY A O 1
ATOM 1165 N N . TYR A 1 155 ? 4.122 -8.295 -21.281 1.00 98.44 155 TYR A N 1
ATOM 1166 C CA . TYR A 1 155 ? 5.206 -8.731 -20.405 1.00 98.44 155 TYR A CA 1
ATOM 1167 C C . TYR A 1 155 ? 4.708 -9.718 -19.350 1.00 98.44 155 TYR A C 1
ATOM 1169 O O . TYR A 1 155 ? 3.587 -9.617 -18.843 1.00 98.44 155 TYR A O 1
ATOM 1177 N N . ARG A 1 156 ? 5.585 -10.650 -18.983 1.00 97.88 156 ARG A N 1
ATOM 1178 C CA . ARG A 1 156 ? 5.420 -11.555 -17.843 1.00 97.88 156 ARG A CA 1
ATOM 1179 C C . ARG A 1 156 ? 6.485 -11.243 -16.804 1.00 97.88 156 ARG A C 1
ATOM 1181 O O . ARG A 1 156 ? 7.623 -10.960 -17.175 1.00 97.88 156 ARG A O 1
ATOM 1188 N N . LEU A 1 157 ? 6.114 -11.316 -15.530 1.00 98.25 157 LEU A N 1
ATOM 1189 C CA . LEU A 1 157 ? 7.069 -11.300 -14.429 1.00 98.25 157 LEU A CA 1
ATOM 1190 C C . LEU A 1 157 ? 7.679 -12.695 -14.274 1.00 98.25 157 LEU A C 1
ATOM 1192 O O . LEU A 1 157 ? 6.966 -13.700 -14.294 1.00 98.25 157 LEU A O 1
ATOM 1196 N N . LEU A 1 158 ? 8.999 -12.752 -14.151 1.00 97.94 158 LEU A N 1
ATOM 1197 C CA . LEU A 1 158 ? 9.754 -13.987 -13.991 1.00 97.94 158 LEU A CA 1
ATOM 1198 C C . LEU A 1 158 ? 10.139 -14.201 -12.516 1.00 97.94 158 LEU A C 1
ATOM 1200 O O . LEU A 1 158 ? 10.195 -13.236 -11.752 1.00 97.94 158 LEU A O 1
ATOM 1204 N N . PRO A 1 159 ? 10.437 -15.447 -12.092 1.00 96.06 159 PRO A N 1
ATOM 1205 C CA . PRO A 1 159 ? 10.751 -15.750 -10.690 1.00 96.06 159 PRO A CA 1
ATOM 1206 C C . PRO A 1 159 ? 11.977 -15.024 -10.120 1.00 96.06 159 PRO A C 1
ATOM 1208 O O . PRO A 1 159 ? 12.108 -14.911 -8.905 1.00 96.06 159 PRO A O 1
ATOM 1211 N N . ASP A 1 160 ? 12.884 -14.559 -10.980 1.00 96.81 160 ASP A N 1
ATOM 1212 C CA . ASP A 1 160 ? 14.076 -13.792 -10.607 1.00 96.81 160 ASP A CA 1
ATOM 1213 C C . ASP A 1 160 ? 13.820 -12.276 -10.510 1.00 96.81 160 ASP A C 1
ATOM 1215 O O . ASP A 1 160 ? 14.745 -11.513 -10.234 1.00 96.81 160 ASP A O 1
ATOM 1219 N N . GLY A 1 161 ? 12.576 -11.834 -10.720 1.00 97.62 161 GLY A N 1
ATOM 1220 C CA . GLY A 1 161 ? 12.178 -10.430 -10.686 1.00 97.62 161 GLY A CA 1
ATOM 1221 C C . GLY A 1 161 ? 12.408 -9.679 -11.998 1.00 97.62 161 GLY A C 1
ATOM 1222 O O . GLY A 1 161 ? 12.111 -8.487 -12.066 1.00 97.62 161 GLY A O 1
ATOM 1223 N N . LEU A 1 162 ? 12.908 -10.328 -13.052 1.00 98.62 162 LEU A N 1
ATOM 1224 C CA . LEU A 1 162 ? 12.990 -9.725 -14.384 1.00 98.62 162 LEU A CA 1
ATOM 1225 C C . LEU A 1 162 ? 11.655 -9.841 -15.129 1.00 98.62 162 LEU A C 1
ATOM 1227 O O . LEU A 1 162 ? 10.749 -10.576 -14.732 1.00 98.62 162 LEU A O 1
ATOM 1231 N N . ILE A 1 163 ? 11.533 -9.112 -16.236 1.00 98.62 163 ILE A N 1
ATOM 1232 C CA . ILE A 1 163 ? 10.380 -9.175 -17.133 1.00 98.62 163 ILE A CA 1
ATOM 1233 C C . ILE A 1 163 ? 10.811 -9.574 -18.545 1.00 98.62 163 ILE A C 1
ATOM 1235 O O . ILE A 1 163 ? 11.939 -9.304 -18.960 1.00 98.62 163 ILE A O 1
ATOM 1239 N N . ALA A 1 164 ? 9.906 -10.216 -19.282 1.00 98.44 164 ALA A N 1
ATOM 1240 C CA . ALA A 1 164 ? 10.098 -10.539 -20.696 1.00 98.44 164 ALA A CA 1
ATOM 1241 C C . ALA A 1 164 ? 8.757 -10.735 -21.414 1.00 98.44 164 ALA A C 1
ATOM 1243 O O . ALA A 1 164 ? 7.779 -11.193 -20.806 1.00 98.44 164 ALA A O 1
ATOM 1244 N N . LYS A 1 165 ? 8.715 -10.436 -22.715 1.00 98.25 165 LYS A N 1
ATOM 1245 C CA . LYS A 1 165 ? 7.707 -10.988 -23.632 1.00 98.25 165 LYS A CA 1
ATOM 1246 C C . LYS A 1 165 ? 8.130 -12.371 -24.130 1.00 98.25 165 LYS A C 1
ATOM 1248 O O . LYS A 1 165 ? 9.245 -12.833 -23.897 1.00 98.25 165 LYS A O 1
ATOM 1253 N N . ASP A 1 166 ? 7.227 -13.045 -24.834 1.00 96.06 166 ASP A N 1
ATOM 1254 C CA . ASP A 1 166 ? 7.554 -14.319 -25.473 1.00 96.06 166 ASP A CA 1
ATOM 1255 C C . ASP A 1 166 ? 8.664 -14.140 -26.523 1.00 96.06 166 ASP A C 1
ATOM 1257 O O . ASP A 1 166 ? 8.588 -13.253 -27.374 1.00 96.06 166 ASP A O 1
ATOM 1261 N N . GLY A 1 167 ? 9.713 -14.961 -26.434 1.00 95.69 167 GLY A N 1
ATOM 1262 C CA . GLY A 1 167 ? 10.904 -14.869 -27.285 1.00 95.69 167 GLY A CA 1
ATOM 1263 C C . GLY A 1 167 ? 11.871 -13.716 -26.969 1.00 95.69 167 GLY A C 1
ATOM 1264 O O . GLY A 1 167 ? 12.863 -13.560 -27.681 1.00 95.69 167 GLY A O 1
ATOM 1265 N N . GLU A 1 168 ? 11.620 -12.921 -25.927 1.00 96.88 168 GLU A N 1
ATOM 1266 C CA . GLU A 1 168 ? 12.497 -11.825 -25.503 1.00 96.88 168 GLU A CA 1
ATOM 1267 C C . GLU A 1 168 ? 13.489 -12.277 -24.422 1.00 96.88 168 GLU A C 1
ATOM 1269 O O . GLU A 1 168 ? 13.178 -13.103 -23.562 1.00 96.88 168 GLU A O 1
ATOM 1274 N N . THR A 1 169 ? 14.700 -11.715 -24.444 1.00 98.06 169 THR A N 1
ATOM 1275 C CA . THR A 1 169 ? 15.675 -11.915 -23.365 1.00 98.06 169 THR A CA 1
ATOM 1276 C C . THR A 1 169 ? 15.208 -11.188 -22.098 1.00 98.06 169 THR A C 1
ATOM 1278 O O . THR A 1 169 ? 14.956 -9.986 -22.177 1.00 98.06 169 THR A O 1
ATOM 1281 N N . PRO A 1 170 ? 15.166 -11.852 -20.926 1.00 98.50 170 PRO A N 1
ATOM 1282 C CA . PRO A 1 170 ? 14.808 -11.216 -19.660 1.00 98.50 170 PRO A CA 1
ATOM 1283 C C . PRO A 1 170 ? 15.605 -9.948 -19.354 1.00 98.50 170 PRO A C 1
ATOM 1285 O O . PRO A 1 170 ? 16.832 -9.919 -19.487 1.00 98.50 170 PRO A O 1
ATOM 1288 N N . HIS A 1 171 ? 14.910 -8.905 -18.910 1.00 98.50 171 HIS A N 1
ATOM 1289 C CA . HIS A 1 171 ? 15.500 -7.607 -18.592 1.00 98.50 171 HIS A CA 1
ATOM 1290 C C . HIS A 1 171 ? 14.756 -6.936 -17.420 1.00 98.50 171 HIS A C 1
ATOM 1292 O O . HIS A 1 171 ? 13.634 -7.328 -17.098 1.00 98.50 171 HIS A O 1
ATOM 1298 N N . PRO A 1 172 ? 15.351 -5.937 -16.736 1.00 98.44 172 PRO A N 1
ATOM 1299 C CA . PRO A 1 172 ? 14.645 -5.207 -15.686 1.00 98.44 172 PRO A CA 1
ATOM 1300 C C . PRO A 1 172 ? 13.544 -4.322 -16.278 1.00 98.44 172 PRO A C 1
ATOM 1302 O O . PRO A 1 172 ? 13.576 -3.958 -17.459 1.00 98.44 172 PRO A O 1
ATOM 1305 N N . LEU A 1 173 ? 12.606 -3.899 -15.438 1.00 98.38 173 LEU A N 1
ATOM 1306 C CA . LEU A 1 173 ? 11.675 -2.835 -15.787 1.00 98.38 173 LEU A CA 1
ATOM 1307 C C . LEU A 1 173 ? 12.428 -1.502 -15.885 1.00 98.38 173 LEU A C 1
ATOM 1309 O O . LEU A 1 173 ? 13.092 -1.080 -14.939 1.00 98.38 173 LEU A O 1
ATOM 1313 N N . TYR A 1 174 ? 12.312 -0.823 -17.024 1.00 97.44 174 TYR A N 1
ATOM 1314 C CA . TYR A 1 174 ? 12.860 0.519 -17.193 1.00 97.44 174 TYR A CA 1
ATOM 1315 C C . TYR A 1 174 ? 11.895 1.571 -16.655 1.00 97.44 174 TYR A C 1
ATOM 1317 O O . TYR A 1 174 ? 10.720 1.588 -17.019 1.00 97.44 174 TYR A O 1
ATOM 1325 N N . TRP A 1 175 ? 12.401 2.461 -15.804 1.00 97.06 175 TRP A N 1
ATOM 1326 C CA . TRP A 1 175 ? 11.592 3.466 -15.115 1.00 97.06 175 TRP A CA 1
ATOM 1327 C C . TRP A 1 175 ? 12.207 4.862 -15.217 1.00 97.06 175 TRP A C 1
ATOM 1329 O O . TRP A 1 175 ? 13.428 5.032 -15.187 1.00 97.06 175 TRP A O 1
ATOM 1339 N N . PHE A 1 176 ? 11.354 5.879 -15.323 1.00 95.94 176 PHE A N 1
ATOM 1340 C CA . PHE A 1 176 ? 11.766 7.278 -15.298 1.00 95.94 176 PHE A CA 1
ATOM 1341 C C . PHE A 1 176 ? 11.199 7.961 -14.054 1.00 95.94 176 PHE A C 1
ATOM 1343 O O . PHE A 1 176 ? 9.986 7.985 -13.861 1.00 95.94 176 PHE A O 1
ATOM 1350 N N . GLY A 1 177 ? 12.080 8.546 -13.246 1.00 95.62 177 GLY A N 1
ATOM 1351 C CA . GLY A 1 177 ? 11.750 9.167 -11.967 1.00 95.62 177 GLY A CA 1
ATOM 1352 C C . GLY A 1 177 ? 12.326 8.402 -10.780 1.00 95.62 177 GLY A C 1
ATOM 1353 O O . GLY A 1 177 ? 13.034 7.405 -10.940 1.00 95.62 177 GLY A O 1
ATOM 1354 N N . GLU A 1 178 ? 12.047 8.901 -9.578 1.00 95.12 178 GLU A N 1
ATOM 1355 C CA . GLU A 1 178 ? 12.370 8.171 -8.355 1.00 95.12 178 GLU A CA 1
ATOM 1356 C C . GLU A 1 178 ? 11.563 6.871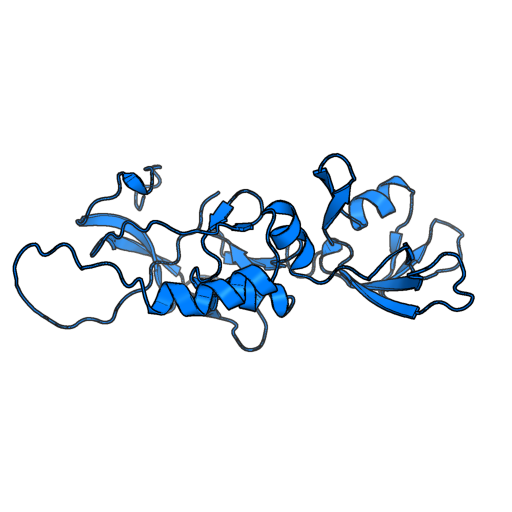 -8.282 1.00 95.12 178 GLU A C 1
ATOM 1358 O O . GLU A 1 178 ? 10.447 6.772 -8.803 1.00 95.12 178 GLU A O 1
ATOM 1363 N N . LEU A 1 179 ? 12.159 5.857 -7.659 1.00 96.31 179 LEU A N 1
ATOM 1364 C CA . LEU A 1 179 ? 11.487 4.588 -7.444 1.00 96.31 179 LEU A CA 1
ATOM 1365 C C . LEU A 1 179 ? 10.423 4.773 -6.348 1.00 96.31 179 LEU A C 1
ATOM 1367 O O . LEU A 1 179 ? 10.796 5.205 -5.253 1.00 96.31 179 LEU A O 1
ATOM 1371 N N . PRO A 1 180 ? 9.140 4.450 -6.605 1.00 96.25 180 PRO A N 1
ATOM 1372 C CA . PRO A 1 180 ? 8.088 4.638 -5.616 1.00 96.25 180 PRO A CA 1
ATOM 1373 C C . PRO A 1 180 ? 8.372 3.847 -4.342 1.00 96.25 180 PRO A C 1
ATOM 1375 O O . PRO A 1 180 ? 8.676 2.650 -4.385 1.00 96.25 180 PRO A O 1
ATOM 1378 N N . LYS A 1 181 ? 8.251 4.514 -3.199 1.00 96.88 181 LYS A N 1
ATOM 1379 C CA . LYS A 1 181 ? 8.280 3.872 -1.889 1.00 96.88 181 LYS A CA 1
ATOM 1380 C C . LYS A 1 181 ? 6.892 3.316 -1.562 1.00 96.88 181 LYS A C 1
ATOM 1382 O O . LYS A 1 181 ? 5.886 3.842 -2.038 1.00 96.88 181 LYS A O 1
ATOM 1387 N N . PRO A 1 182 ? 6.808 2.297 -0.693 1.00 96.88 182 PRO A N 1
ATOM 1388 C CA . PRO A 1 182 ? 5.544 1.656 -0.328 1.00 96.88 182 PRO A CA 1
ATOM 1389 C C . PRO A 1 182 ? 4.417 2.618 0.101 1.00 96.88 182 PRO A C 1
ATOM 1391 O O . PRO A 1 182 ? 3.261 2.422 -0.264 1.00 96.88 182 PRO A O 1
ATOM 1394 N N . ALA A 1 183 ? 4.739 3.676 0.850 1.00 97.06 183 ALA A N 1
ATOM 1395 C CA . ALA A 1 183 ? 3.748 4.630 1.351 1.00 97.06 183 ALA A CA 1
ATOM 1396 C C . ALA A 1 183 ? 3.319 5.690 0.318 1.00 97.06 183 ALA A C 1
ATOM 1398 O O . ALA A 1 183 ? 2.291 6.342 0.515 1.00 97.06 183 ALA A O 1
ATOM 1399 N N . ASP A 1 184 ? 4.079 5.878 -0.767 1.00 97.12 184 ASP A N 1
ATOM 1400 C CA . ASP A 1 184 ? 3.941 7.044 -1.648 1.00 97.12 184 ASP A CA 1
ATOM 1401 C C . ASP A 1 184 ? 2.569 7.105 -2.321 1.00 97.12 184 ASP A C 1
ATOM 1403 O O . ASP A 1 184 ? 1.989 8.182 -2.423 1.00 97.12 184 ASP A O 1
ATOM 1407 N N . TYR A 1 185 ? 2.012 5.961 -2.734 1.00 97.81 185 TYR A N 1
ATOM 1408 C CA . TYR A 1 185 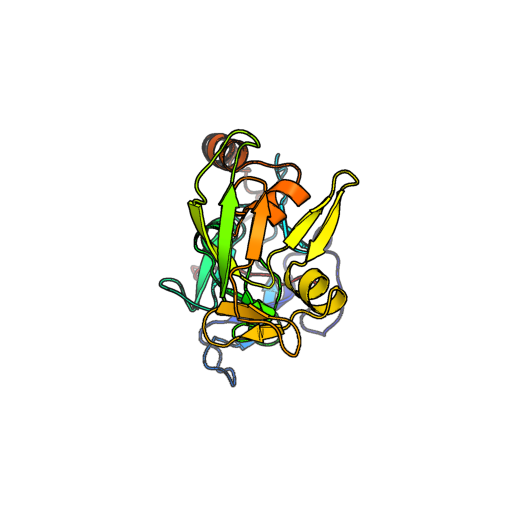? 0.687 5.925 -3.357 1.00 97.81 185 TYR A CA 1
ATOM 1409 C C . TYR A 1 185 ? -0.411 6.412 -2.409 1.00 97.81 185 TYR A C 1
ATOM 1411 O O . TYR A 1 185 ? -1.198 7.279 -2.780 1.00 97.81 185 TYR A O 1
ATOM 1419 N N . VAL A 1 186 ? -0.458 5.873 -1.186 1.00 97.44 186 VAL A N 1
ATOM 1420 C CA . VAL A 1 186 ? -1.475 6.232 -0.183 1.00 97.44 186 VAL A CA 1
ATOM 1421 C C . VAL A 1 186 ? -1.347 7.710 0.179 1.00 97.44 186 VAL A C 1
ATOM 1423 O O . VAL A 1 186 ? -2.345 8.426 0.223 1.00 97.44 186 VAL A O 1
ATOM 1426 N N . LEU A 1 187 ? -0.119 8.192 0.368 1.00 96.94 187 LEU A N 1
ATOM 1427 C CA . LEU A 1 187 ? 0.161 9.599 0.651 1.00 96.94 187 LEU A CA 1
ATOM 1428 C C . LEU A 1 187 ? -0.288 10.513 -0.494 1.00 96.94 187 LEU A C 1
ATOM 1430 O O . LEU A 1 187 ? -1.067 11.439 -0.268 1.00 96.94 187 LEU A O 1
ATOM 1434 N N . ALA A 1 188 ? 0.112 10.204 -1.729 1.00 96.50 188 ALA A N 1
ATOM 1435 C CA . ALA A 1 188 ? -0.273 10.974 -2.906 1.00 96.50 188 ALA A CA 1
ATOM 1436 C C . ALA A 1 188 ? -1.794 10.973 -3.115 1.00 96.50 188 ALA A C 1
ATOM 1438 O O . ALA A 1 188 ? -2.381 12.022 -3.375 1.00 96.50 188 ALA A O 1
ATOM 1439 N N . LYS A 1 189 ? -2.452 9.819 -2.933 1.00 96.56 189 LYS A N 1
ATOM 1440 C CA . LYS A 1 189 ? -3.914 9.689 -3.026 1.00 96.56 189 LYS A CA 1
ATOM 1441 C C . LYS A 1 189 ? -4.638 10.542 -1.986 1.00 96.56 189 LYS A C 1
ATOM 1443 O O . LYS A 1 189 ? -5.704 11.080 -2.270 1.00 96.56 189 LYS A O 1
ATOM 1448 N N . SER A 1 190 ? -4.030 10.685 -0.814 1.00 95.88 190 SER A N 1
ATOM 1449 C CA . SER A 1 190 ? -4.546 11.485 0.297 1.00 95.88 190 SER A CA 1
ATOM 1450 C C . SER A 1 190 ? -4.210 12.974 0.181 1.00 95.88 190 SER A C 1
ATOM 1452 O O . SER A 1 190 ? -4.707 13.763 0.980 1.00 95.88 190 SER A O 1
ATOM 1454 N N . GLY A 1 191 ? -3.364 13.372 -0.777 1.00 95.31 191 GLY A N 1
ATOM 1455 C CA . GLY A 1 191 ? -2.841 14.735 -0.867 1.00 95.31 191 GLY A CA 1
ATOM 1456 C C . GLY A 1 191 ? -1.955 15.112 0.324 1.00 95.31 191 GLY A C 1
ATOM 1457 O O . GLY A 1 191 ? -2.009 16.252 0.775 1.00 95.31 191 GLY A O 1
ATOM 1458 N N . LEU A 1 192 ? -1.194 14.152 0.858 1.00 94.88 192 LEU A N 1
ATOM 1459 C CA . LEU A 1 192 ? -0.356 14.310 2.048 1.00 94.88 192 LEU A CA 1
ATOM 1460 C C . LEU A 1 192 ? 1.092 13.903 1.770 1.00 94.88 192 LEU A C 1
ATOM 1462 O O . LEU A 1 192 ? 1.393 13.138 0.854 1.00 94.88 192 LEU A O 1
ATOM 1466 N N . THR A 1 193 ? 1.992 14.369 2.625 1.00 93.44 193 THR A N 1
ATOM 1467 C CA . THR A 1 193 ? 3.408 14.002 2.662 1.00 93.44 193 THR A CA 1
ATOM 1468 C C . THR A 1 193 ? 3.780 13.447 4.034 1.00 93.44 193 THR A C 1
ATOM 1470 O O . THR A 1 193 ? 3.156 13.767 5.044 1.00 93.44 193 THR A O 1
ATOM 1473 N N . LEU A 1 194 ? 4.850 12.646 4.109 1.00 89.69 194 LEU A N 1
ATOM 1474 C CA . LEU A 1 194 ? 5.367 12.183 5.406 1.00 89.69 194 LEU A CA 1
ATOM 1475 C C . LEU A 1 194 ? 5.731 13.352 6.331 1.00 89.69 194 LEU A C 1
ATOM 1477 O O . LEU A 1 194 ? 5.497 13.270 7.532 1.00 89.69 194 LEU A O 1
ATOM 1481 N N . ALA A 1 195 ? 6.284 14.436 5.779 1.00 88.12 195 ALA A N 1
ATOM 1482 C CA . ALA A 1 195 ? 6.661 15.609 6.559 1.00 88.12 195 ALA A CA 1
ATOM 1483 C C . ALA A 1 195 ? 5.444 16.232 7.259 1.00 88.12 195 ALA A C 1
ATOM 1485 O O . ALA A 1 195 ? 5.495 16.449 8.465 1.00 88.12 195 ALA A O 1
ATOM 1486 N N . GLU A 1 196 ? 4.333 16.433 6.544 1.00 86.94 196 GLU A N 1
ATOM 1487 C CA . GLU A 1 196 ? 3.090 16.963 7.127 1.00 86.94 196 GLU A CA 1
ATOM 1488 C C . GLU A 1 196 ? 2.561 16.066 8.251 1.00 86.94 196 GLU A C 1
ATOM 1490 O O . GLU A 1 196 ? 2.174 16.561 9.308 1.00 86.94 196 GLU A O 1
ATOM 1495 N N . LEU A 1 197 ? 2.612 14.743 8.065 1.00 84.94 197 LEU A N 1
ATOM 1496 C CA . LEU A 1 197 ? 2.140 13.793 9.072 1.00 84.94 197 LEU A CA 1
ATOM 1497 C C . LEU A 1 197 ? 2.955 13.841 10.369 1.00 84.94 197 LEU A C 1
ATOM 1499 O O . LEU A 1 197 ? 2.373 13.846 11.456 1.00 84.94 197 LEU A O 1
ATOM 1503 N N . TYR A 1 198 ? 4.285 13.888 10.273 1.00 77.12 198 TYR A N 1
ATOM 1504 C CA . TYR A 1 198 ? 5.147 13.916 11.457 1.00 77.12 198 TYR A CA 1
ATOM 1505 C C . TYR A 1 198 ? 5.222 15.305 12.104 1.00 77.12 198 TYR A C 1
ATOM 1507 O O . TYR A 1 198 ? 5.315 15.387 13.326 1.00 77.12 198 TYR A O 1
ATOM 1515 N N . SER A 1 199 ? 5.087 16.391 11.336 1.00 72.44 199 SER A N 1
ATOM 1516 C CA . SER A 1 199 ? 4.948 17.740 11.901 1.00 72.44 199 SER A CA 1
ATOM 1517 C C . SER A 1 199 ? 3.620 17.926 12.650 1.00 72.44 199 SER A C 1
ATOM 1519 O O . SER A 1 199 ? 3.591 18.599 13.677 1.00 72.44 199 SER A O 1
ATOM 1521 N N . ALA A 1 200 ? 2.535 17.286 12.199 1.00 58.97 200 ALA A N 1
ATOM 1522 C CA . ALA A 1 200 ? 1.232 17.329 12.871 1.00 58.97 200 ALA A CA 1
ATOM 1523 C C . ALA A 1 200 ? 1.146 16.434 14.126 1.00 58.97 200 ALA A C 1
ATOM 1525 O O . ALA A 1 200 ? 0.348 16.708 15.029 1.00 58.97 200 ALA A O 1
ATOM 1526 N N . GLY A 1 201 ? 1.962 15.376 14.219 1.00 54.41 201 GLY A N 1
ATOM 1527 C CA . GLY A 1 201 ? 2.044 14.510 15.405 1.00 54.41 201 GLY A CA 1
ATOM 1528 C C . GLY A 1 201 ? 2.453 15.268 16.676 1.00 54.41 201 GLY A C 1
ATOM 1529 O O . GLY A 1 201 ? 1.900 15.022 17.748 1.00 54.41 201 GLY A O 1
ATOM 1530 N N . GLU A 1 202 ? 3.324 16.273 16.541 1.00 45.69 202 GLU A N 1
ATOM 1531 C CA . GLU A 1 202 ? 3.726 17.166 17.639 1.00 45.69 202 GLU A CA 1
ATOM 1532 C C . GLU A 1 202 ? 2.617 18.150 18.075 1.00 45.69 202 GLU A C 1
ATOM 1534 O O . GLU A 1 202 ? 2.683 18.716 19.172 1.00 45.69 202 GLU A O 1
ATOM 1539 N N . GLU A 1 203 ? 1.594 18.380 17.245 1.00 43.72 203 GLU A N 1
ATOM 1540 C CA . GLU A 1 203 ? 0.417 19.198 17.580 1.00 43.72 203 GLU A CA 1
ATOM 1541 C C . GLU A 1 203 ? -0.737 18.364 18.158 1.00 43.72 203 GLU A C 1
ATOM 1543 O O . GLU A 1 203 ? -1.428 18.827 19.068 1.00 43.72 203 GLU A O 1
ATOM 1548 N N . GLN A 1 204 ? -0.939 17.119 17.710 1.00 44.56 204 GLN A N 1
ATOM 1549 C CA . GLN A 1 204 ? -1.997 16.246 18.247 1.00 44.56 204 GLN A CA 1
ATOM 1550 C C . GLN A 1 204 ? -1.757 15.825 19.705 1.00 44.56 204 GLN A C 1
ATOM 1552 O O . GLN A 1 204 ? -2.723 15.698 20.460 1.00 44.56 204 GLN A O 1
ATOM 1557 N N . GLU A 1 205 ? -0.503 15.703 20.159 1.00 47.22 205 GLU A N 1
ATOM 1558 C CA . GLU A 1 205 ? -0.210 15.541 21.593 1.00 47.22 205 GLU A CA 1
ATOM 1559 C C . GLU A 1 205 ? -0.620 16.769 22.428 1.00 47.22 205 GLU A C 1
ATOM 1561 O O . GLU A 1 205 ? -0.980 16.621 23.600 1.00 47.22 205 GLU A O 1
ATOM 1566 N N . ARG A 1 206 ? -0.640 17.970 21.827 1.00 38.50 206 ARG A N 1
ATOM 1567 C CA . ARG A 1 206 ? -1.087 19.216 22.479 1.00 38.50 206 ARG A CA 1
ATOM 1568 C C . ARG A 1 206 ? -2.608 19.388 22.465 1.00 38.50 206 ARG A C 1
ATOM 1570 O O . ARG A 1 206 ? -3.136 20.073 23.336 1.00 38.50 206 ARG A O 1
ATOM 1577 N N . ASN A 1 207 ? -3.311 18.738 21.535 1.00 38.53 207 ASN A N 1
ATOM 1578 C CA . ASN A 1 207 ? -4.762 18.841 21.326 1.00 38.53 207 ASN A CA 1
ATOM 1579 C C . ASN A 1 207 ? -5.541 17.617 21.848 1.00 38.53 207 ASN A C 1
ATOM 1581 O O . ASN A 1 207 ? -6.484 17.139 21.213 1.00 38.53 207 ASN A O 1
ATOM 1585 N N . ARG A 1 208 ? -5.176 17.092 23.027 1.00 40.59 208 ARG A N 1
ATOM 1586 C CA . ARG A 1 208 ? -5.944 16.009 23.665 1.00 40.59 208 ARG A CA 1
ATOM 1587 C C . ARG A 1 208 ? -7.397 16.454 23.919 1.00 40.59 208 ARG A C 1
ATOM 1589 O O . ARG A 1 208 ? -7.607 17.431 24.639 1.00 40.59 208 ARG A O 1
ATOM 1596 N N . PRO A 1 209 ? -8.405 15.734 23.399 1.00 46.44 209 PRO A N 1
ATOM 1597 C CA . PRO A 1 209 ? -9.801 16.065 23.641 1.00 46.44 209 PRO A CA 1
ATOM 1598 C C . PRO A 1 209 ? -10.200 15.792 25.094 1.00 46.44 209 PRO A C 1
ATOM 1600 O O . PRO A 1 209 ? -9.791 14.806 25.716 1.00 46.44 209 PRO A O 1
ATOM 1603 N N . VAL A 1 210 ? -11.033 16.688 25.621 1.00 41.28 210 VAL A N 1
ATOM 1604 C CA . VAL A 1 210 ? -11.627 16.598 26.955 1.00 41.28 210 VAL A CA 1
ATOM 1605 C C . VAL A 1 210 ? -12.595 15.408 26.976 1.00 41.28 210 VAL A C 1
ATOM 1607 O O . VAL A 1 210 ? -13.473 15.334 26.114 1.00 41.28 210 VAL A O 1
ATOM 1610 N N . PRO A 1 211 ? -12.476 14.463 27.925 1.00 41.69 211 PRO A N 1
ATOM 1611 C CA . PRO A 1 211 ? -13.473 13.414 28.076 1.00 41.69 211 PRO A CA 1
ATOM 1612 C C . PRO A 1 211 ? -14.827 14.054 28.395 1.00 41.69 211 PRO A C 1
ATOM 1614 O O . PRO A 1 211 ? -14.949 14.812 29.358 1.00 41.69 211 PRO A O 1
ATOM 1617 N N . VAL A 1 212 ? -15.855 13.741 27.605 1.00 39.72 212 VAL A N 1
ATOM 1618 C CA . VAL A 1 212 ? -17.230 14.111 27.947 1.00 39.72 212 VAL A CA 1
ATOM 1619 C C . VAL A 1 212 ? -17.621 13.259 29.151 1.00 39.72 212 VAL A C 1
ATOM 1621 O O . VAL A 1 212 ? -17.816 12.051 29.032 1.00 39.72 212 VAL A O 1
ATOM 1624 N N . SER A 1 213 ? -17.642 13.867 30.339 1.00 36.31 213 SER A N 1
ATOM 1625 C CA . SER A 1 213 ? -18.017 13.161 31.558 1.00 36.31 213 SER A CA 1
ATOM 1626 C C . SER A 1 213 ? -19.526 12.931 31.581 1.00 36.31 213 SER A C 1
ATOM 1628 O O . SER A 1 213 ? -20.296 13.889 31.662 1.00 36.31 213 SER A O 1
ATOM 1630 N N . SER A 1 214 ? -19.945 11.674 31.640 1.00 35.19 214 SER A N 1
ATOM 1631 C CA . SER A 1 214 ? -21.124 11.292 32.412 1.00 35.19 214 SER A CA 1
ATOM 1632 C C . SER A 1 214 ? -20.668 10.361 33.539 1.00 35.19 214 SER A C 1
ATOM 1634 O O . SER A 1 214 ? -19.752 9.555 33.411 1.00 35.19 214 SER A O 1
ATOM 1636 N N . SER A 1 215 ? -21.205 10.626 34.719 1.00 32.69 215 SER A N 1
ATOM 1637 C CA . SER A 1 215 ? -20.735 10.234 36.047 1.00 32.69 215 SER A CA 1
ATOM 1638 C C . SER A 1 215 ? -20.595 8.725 36.315 1.00 32.69 215 SER A C 1
ATOM 1640 O O . SER A 1 215 ? -21.534 7.975 36.096 1.00 32.69 215 SER A O 1
ATOM 1642 N N . LYS A 1 216 ? -19.440 8.371 36.913 1.00 37.72 216 LYS A N 1
ATOM 1643 C CA . LYS A 1 216 ? -19.109 7.296 37.887 1.00 37.72 216 LYS A CA 1
ATOM 1644 C C . LYS A 1 216 ? -19.930 5.986 37.864 1.00 37.72 216 LYS A C 1
ATOM 1646 O O . LYS A 1 216 ? -21.088 5.991 38.256 1.00 37.72 216 LYS A O 1
ATOM 1651 N N . ILE A 1 217 ? -19.241 4.847 37.690 1.00 31.95 217 ILE A N 1
ATOM 1652 C CA . ILE A 1 217 ? -18.803 3.898 38.749 1.00 31.95 217 ILE A CA 1
ATOM 1653 C C . ILE A 1 217 ? -18.021 2.732 38.095 1.00 31.95 217 ILE A C 1
ATOM 1655 O O . ILE A 1 217 ? -18.539 2.079 37.203 1.00 31.95 217 ILE A O 1
ATOM 1659 N N . GLY A 1 218 ? -16.820 2.441 38.618 1.00 28.25 218 GLY A N 1
ATOM 1660 C CA . GLY A 1 218 ? -16.409 1.072 38.969 1.00 28.25 218 GLY A CA 1
ATOM 1661 C C . GLY A 1 218 ? -15.675 0.188 37.949 1.00 28.25 218 GLY A C 1
ATOM 1662 O O . GLY A 1 218 ? -16.292 -0.370 37.057 1.00 28.25 218 GLY A O 1
ATOM 1663 N N . ALA A 1 219 ? -14.411 -0.084 38.292 1.00 27.70 219 ALA A N 1
ATOM 1664 C CA . ALA A 1 219 ? -13.622 -1.296 38.038 1.00 27.70 219 ALA A CA 1
ATOM 1665 C C . ALA A 1 219 ? -12.815 -1.418 36.729 1.00 27.70 219 ALA A C 1
ATOM 1667 O O . ALA A 1 219 ? -13.311 -1.328 35.611 1.00 27.70 219 ALA A O 1
ATOM 1668 N N . GLU A 1 220 ? -11.522 -1.646 36.961 1.00 38.06 220 GLU A N 1
ATOM 1669 C CA . GLU A 1 220 ? -10.441 -1.960 36.035 1.00 38.06 220 GLU A CA 1
ATOM 1670 C C . GLU A 1 220 ? -10.783 -3.143 35.128 1.00 38.06 220 GLU A C 1
ATOM 1672 O O . GLU A 1 220 ? -11.072 -4.222 35.629 1.00 38.06 220 GLU A O 1
ATOM 1677 N N . LEU A 1 221 ? -10.660 -2.957 33.813 1.00 28.53 221 LEU A N 1
ATOM 1678 C CA . LEU A 1 221 ? -10.337 -3.993 32.830 1.00 28.53 221 LEU A CA 1
ATOM 1679 C C . LEU A 1 221 ? -9.667 -3.297 31.634 1.00 28.53 221 LEU A C 1
ATOM 1681 O O . LEU A 1 221 ? -10.043 -2.184 31.259 1.00 28.53 221 LEU A O 1
ATOM 1685 N N . GLY A 1 222 ? -8.610 -3.922 31.111 1.00 26.94 222 GLY A N 1
ATOM 1686 C CA . GLY A 1 222 ? -7.704 -3.365 30.107 1.00 26.94 222 GLY A CA 1
ATOM 1687 C C . GLY A 1 222 ? -8.422 -2.797 28.883 1.00 26.94 222 GLY A C 1
ATOM 1688 O O . GLY A 1 222 ? -9.411 -3.343 28.406 1.0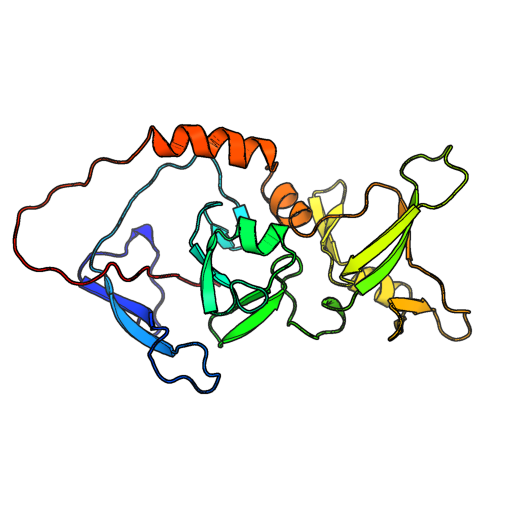0 26.94 222 GLY A O 1
ATOM 1689 N N . ALA A 1 223 ? -7.910 -1.674 28.380 1.00 25.70 223 ALA A N 1
ATOM 1690 C CA . ALA A 1 223 ? -8.426 -1.006 27.195 1.00 25.70 223 ALA A CA 1
ATOM 1691 C C . ALA A 1 223 ? -8.305 -1.915 25.959 1.00 25.70 223 ALA A C 1
ATOM 1693 O O . ALA A 1 223 ? -7.243 -2.000 25.341 1.00 25.70 223 ALA A O 1
ATOM 1694 N N . ILE A 1 224 ? -9.405 -2.572 25.589 1.00 29.31 224 ILE A N 1
ATOM 1695 C CA . ILE A 1 224 ? -9.529 -3.299 24.326 1.00 29.31 224 ILE A CA 1
ATOM 1696 C C . ILE A 1 224 ? -9.578 -2.253 23.207 1.00 29.31 224 ILE A C 1
ATOM 1698 O O . ILE A 1 224 ? -10.536 -1.487 23.090 1.00 29.31 224 ILE A O 1
ATOM 1702 N N . HIS A 1 225 ? -8.508 -2.180 22.416 1.00 31.97 225 HIS A N 1
ATOM 1703 C CA . HIS A 1 225 ? -8.475 -1.391 21.190 1.00 31.97 225 HIS A CA 1
ATOM 1704 C C . HIS A 1 225 ? -9.299 -2.127 20.133 1.00 31.97 225 HIS A C 1
ATOM 1706 O O . HIS A 1 225 ? -8.855 -3.130 19.584 1.00 31.97 225 HIS A O 1
ATOM 1712 N N . ALA A 1 226 ? -10.503 -1.633 19.854 1.00 30.58 226 ALA A N 1
ATOM 1713 C CA . ALA A 1 226 ? -11.283 -2.085 18.712 1.00 30.58 226 ALA A CA 1
ATOM 1714 C C . ALA A 1 226 ? -10.642 -1.536 17.424 1.00 30.58 226 ALA A C 1
ATOM 1716 O O . ALA A 1 226 ? -10.920 -0.409 17.015 1.00 30.58 226 ALA A O 1
ATOM 1717 N N . GLY A 1 227 ? -9.747 -2.314 16.812 1.00 32.12 227 GLY A N 1
ATOM 1718 C CA . GLY A 1 227 ? -9.379 -2.132 15.409 1.00 32.12 227 GLY A CA 1
ATOM 1719 C C . GLY A 1 227 ? -10.584 -2.512 14.550 1.00 32.12 227 GLY A C 1
ATOM 1720 O O . GLY A 1 227 ? -11.075 -3.636 14.650 1.00 32.12 227 GLY A O 1
ATOM 1721 N N . MET A 1 228 ? -11.112 -1.570 13.767 1.00 35.31 228 MET A N 1
ATOM 1722 C CA . MET A 1 228 ? -12.302 -1.791 12.943 1.00 35.31 228 MET A CA 1
ATOM 1723 C C . MET A 1 228 ? -11.929 -1.758 11.462 1.00 35.31 228 MET A C 1
ATOM 1725 O O . MET A 1 228 ? -11.406 -0.766 10.962 1.00 35.31 228 MET A O 1
ATOM 1729 N N . TRP A 1 229 ? -12.243 -2.851 10.770 1.00 32.69 229 TRP A N 1
ATOM 1730 C CA . TRP A 1 229 ? -12.180 -2.977 9.317 1.00 32.69 229 TRP A CA 1
ATOM 1731 C C . TRP A 1 229 ? -13.441 -2.368 8.707 1.00 32.69 229 TRP A C 1
ATOM 1733 O O . TRP A 1 229 ? -14.550 -2.686 9.142 1.00 32.69 229 TRP A O 1
ATOM 1743 N N . VAL A 1 230 ? -13.289 -1.512 7.697 1.00 29.06 230 VAL A N 1
ATOM 1744 C CA . VAL A 1 230 ? -14.412 -1.004 6.901 1.00 29.06 230 VAL A CA 1
ATOM 1745 C C . VAL A 1 230 ? -14.075 -1.190 5.425 1.00 29.06 230 VAL A C 1
ATOM 1747 O O . VAL A 1 230 ? -13.031 -0.721 5.006 1.00 29.06 230 VAL A O 1
ATOM 1750 N N . ASN A 1 231 ? -14.972 -1.911 4.739 1.00 30.14 231 ASN A N 1
ATOM 1751 C CA . ASN A 1 231 ? -15.155 -2.189 3.302 1.00 30.14 231 ASN A CA 1
ATOM 1752 C C . ASN A 1 231 ? -14.031 -1.880 2.307 1.00 30.14 231 ASN A C 1
ATOM 1754 O O . ASN A 1 231 ? -13.752 -0.685 2.074 1.00 30.14 231 ASN A O 1
#

Nearest PDB structures (foldseek):
  1wzo-assembly1_C  TM=3.369E-01  e=7.725E+00  Thermus thermophilus HB8

Secondary structure (DSSP, 8-state):
-TTS----GGG--TT-EEEEEETTS--TTSS-EEEEEE---------S--EEETTEEE-TT-EEEB-SGGGTTSEEEHHHHHHTT-EEE-TTS-EEETTTTEETTSGGGSEEEEEEESSTT--S-EEEEEETT-EEE-TT--EEEHHHHHHHTT-EE-TTS-EE-TTPPPBPEEEESSPPPTTHHHHHHHT--HHHHHHHHHHHTT-PPPP--------------------

Radius of gyration: 21.25 Å; Cα contacts (8 Å, |Δi|>4): 386; chains: 1; bounding box: 50×40×66 Å

Foldseek 3Di:
DQVPDDDDLVPQDFFDWDFFWDLPDDDPVNLTDTDIDTRHDDDDDDDPFWWCQVNDTHAQAQFFAWCDDPQHSGTGGLVVCQQVQTWGQAPVRFTARRLQRHGCPPQQNDKAKEFEDADPPDPGTDIDIDGQSHWDADPVRDIDGNVVVCVVVQWDQDPVRFIDHVPGDTDGHYYYRDDDGSCNHRQVNRVHDPVVSVVCVVVVVVVDDDPPDDDDDDDDDDDRPGNDHDD